Protein AF-0000000074475546 (afdb_homodimer)

Structure (mmCIF, N/CA/C/O backbone):
data_AF-0000000074475546-model_v1
#
loop_
_entity.id
_entity.type
_entity.pdbx_description
1 polymer 'DUF29 domain-containing protein'
#
loop_
_atom_site.group_PDB
_atom_site.id
_atom_site.type_symbol
_atom_site.label_atom_id
_atom_site.label_alt_id
_atom_site.label_comp_id
_atom_site.label_asym_id
_atom_site.label_entity_id
_atom_site.label_seq_id
_atom_site.pdbx_PDB_ins_code
_atom_site.Cartn_x
_atom_site.Cartn_y
_atom_site.Cartn_z
_atom_site.occupancy
_atom_site.B_iso_or_equiv
_atom_site.auth_seq_id
_atom_site.auth_comp_id
_atom_site.auth_asym_id
_atom_site.auth_atom_id
_atom_site.pdbx_PDB_model_num
ATOM 1 N N . MET A 1 1 ? 21.172 35.656 0.615 1 29.55 1 MET A N 1
ATOM 2 C CA . MET A 1 1 ? 20.641 34.5 -0.113 1 29.55 1 MET A CA 1
ATOM 3 C C . MET A 1 1 ? 19.359 34 0.534 1 29.55 1 MET A C 1
ATOM 5 O O . MET A 1 1 ? 19.359 33.656 1.717 1 29.55 1 MET A O 1
ATOM 9 N N . LYS A 1 2 ? 18.266 34.5 0.286 1 38.16 2 LYS A N 1
ATOM 10 C CA . LYS A 1 2 ? 16.984 34.25 0.925 1 38.16 2 LYS A CA 1
ATOM 11 C C . LYS A 1 2 ? 16.656 32.781 0.965 1 38.16 2 LYS A C 1
ATOM 13 O O . LYS A 1 2 ? 16.766 32.062 -0.049 1 38.16 2 LYS A O 1
ATOM 18 N N . GLU A 1 3 ? 16.984 31.953 1.88 1 44.66 3 GLU A N 1
ATOM 19 C CA . GLU A 1 3 ? 16.641 30.547 2.035 1 44.66 3 GLU A CA 1
ATOM 20 C C . GLU A 1 3 ? 15.211 30.266 1.558 1 44.66 3 GLU A C 1
ATOM 22 O O . GLU A 1 3 ? 14.25 30.781 2.133 1 44.66 3 GLU A O 1
ATOM 27 N N . LEU A 1 4 ? 15.008 30.344 0.369 1 49.62 4 LEU A N 1
ATOM 28 C CA . LEU A 1 4 ? 13.703 30.281 -0.274 1 49.62 4 LEU A CA 1
ATOM 29 C C . LEU A 1 4 ? 12.852 29.172 0.344 1 49.62 4 LEU A C 1
ATOM 31 O O . LEU A 1 4 ? 13.203 27.984 0.248 1 49.62 4 LEU A O 1
ATOM 35 N N . LYS A 1 5 ? 12.273 29.531 1.544 1 63.91 5 LYS A N 1
ATOM 36 C CA . LYS A 1 5 ? 11.398 28.656 2.318 1 63.91 5 LYS A CA 1
ATOM 37 C C . LYS A 1 5 ? 10.281 28.078 1.451 1 63.91 5 LYS A C 1
ATOM 39 O O . LYS A 1 5 ? 9.484 28.828 0.886 1 63.91 5 LYS A O 1
ATOM 44 N N . LEU A 1 6 ? 10.461 26.984 0.833 1 82.06 6 LEU A N 1
ATOM 45 C CA . LEU A 1 6 ? 9.438 26.312 0.045 1 82.06 6 LEU A CA 1
ATOM 46 C C . LEU A 1 6 ? 8.094 26.344 0.76 1 82.06 6 LEU A C 1
ATOM 48 O O . LEU A 1 6 ? 8.023 26.125 1.973 1 82.06 6 LEU A O 1
ATOM 52 N N . THR A 1 7 ? 7.137 26.922 -0.019 1 92.69 7 THR A N 1
ATOM 53 C CA . THR A 1 7 ? 5.789 26.828 0.541 1 92.69 7 THR A CA 1
ATOM 54 C C . THR A 1 7 ? 5.402 25.375 0.805 1 92.69 7 THR A C 1
ATOM 56 O O . THR A 1 7 ? 6.027 24.469 0.271 1 92.69 7 THR A O 1
ATOM 59 N N . MET A 1 8 ? 4.57 25.266 1.662 1 94.81 8 MET A N 1
ATOM 60 C CA . MET A 1 8 ? 4.098 23.906 1.952 1 94.81 8 MET A CA 1
ATOM 61 C C . MET A 1 8 ? 3.594 23.234 0.687 1 94.81 8 MET A C 1
ATOM 63 O O . MET A 1 8 ? 3.803 22.031 0.497 1 94.81 8 MET A O 1
ATOM 67 N N . SER A 1 9 ? 2.945 23.891 -0.14 1 94.25 9 SER A N 1
ATOM 68 C CA . SER A 1 9 ? 2.461 23.328 -1.394 1 94.25 9 SER A CA 1
ATOM 69 C C . SER A 1 9 ? 3.619 22.922 -2.299 1 94.25 9 SER A C 1
ATOM 71 O O . SER A 1 9 ? 3.549 21.891 -2.982 1 94.25 9 SER A O 1
ATOM 73 N N . GLU A 1 10 ? 4.574 23.719 -2.346 1 95.44 10 GLU A N 1
ATOM 74 C CA . GLU A 1 10 ? 5.762 23.375 -3.113 1 95.44 10 GLU A CA 1
ATOM 75 C C . GLU A 1 10 ? 6.469 22.156 -2.51 1 95.44 10 GLU A C 1
ATOM 77 O O . GLU A 1 10 ? 6.969 21.297 -3.238 1 95.44 10 GLU A O 1
ATOM 82 N N . LEU A 1 11 ? 6.523 22.188 -1.264 1 96.19 11 LEU A N 1
ATOM 83 C CA . LEU A 1 11 ? 7.145 21.078 -0.562 1 96.19 11 LEU A CA 1
ATOM 84 C C . LEU A 1 11 ? 6.418 19.766 -0.872 1 96.19 11 LEU A C 1
ATOM 86 O O . LEU A 1 11 ? 7.051 18.719 -1.01 1 96.19 11 LEU A O 1
ATOM 90 N N . TYR A 1 12 ? 5.121 19.859 -1 1 97.12 12 TYR A N 1
ATOM 91 C CA . TYR A 1 12 ? 4.293 18.703 -1.344 1 97.12 12 TYR A CA 1
ATOM 92 C C . TYR A 1 12 ? 4.75 18.078 -2.652 1 97.12 12 TYR A C 1
ATOM 94 O O . TYR A 1 12 ? 4.781 16.844 -2.781 1 97.12 12 TYR A O 1
ATOM 102 N N . GLU A 1 13 ? 5.195 18.828 -3.559 1 96 13 GLU A N 1
ATOM 103 C CA . GLU A 1 13 ? 5.555 18.359 -4.895 1 96 13 GLU A CA 1
ATOM 104 C C . GLU A 1 13 ? 7.02 17.938 -4.961 1 96 13 GLU A C 1
ATOM 106 O O . GLU A 1 13 ? 7.398 17.109 -5.789 1 96 13 GLU A O 1
ATOM 111 N N . THR A 1 14 ? 7.793 18.453 -4.121 1 96.81 14 THR A N 1
ATOM 112 C CA . THR A 1 14 ? 9.227 18.312 -4.324 1 96.81 14 THR A CA 1
ATOM 113 C C . THR A 1 14 ? 9.844 17.406 -3.264 1 96.81 14 THR A C 1
ATOM 115 O O . THR A 1 14 ? 10.922 16.844 -3.465 1 96.81 14 THR A O 1
ATOM 118 N N . ASP A 1 15 ? 9.164 17.328 -2.168 1 97.88 15 ASP A N 1
ATOM 119 C CA . ASP A 1 15 ? 9.648 16.5 -1.065 1 97.88 15 ASP A CA 1
ATOM 120 C C . ASP A 1 15 ? 8.484 16.016 -0.198 1 97.88 15 ASP A C 1
ATOM 122 O O . ASP A 1 15 ? 8.227 16.562 0.871 1 97.88 15 ASP A O 1
ATOM 126 N N . PHE A 1 16 ? 7.91 14.992 -0.562 1 97.94 16 PHE A N 1
ATOM 127 C CA . PHE A 1 16 ? 6.66 14.523 0.021 1 97.94 16 PHE A CA 1
ATOM 128 C C . PHE A 1 16 ? 6.863 14.102 1.471 1 97.94 16 PHE A C 1
ATOM 130 O O . PHE A 1 16 ? 6.047 14.422 2.338 1 97.94 16 PHE A O 1
ATOM 137 N N . ALA A 1 17 ? 7.93 13.43 1.75 1 97.25 17 ALA A N 1
ATOM 138 C CA . ALA A 1 17 ? 8.188 12.992 3.119 1 97.25 17 ALA A CA 1
ATOM 139 C C . ALA A 1 17 ? 8.336 14.188 4.059 1 97.25 17 ALA A C 1
ATOM 141 O O . ALA A 1 17 ? 7.785 14.195 5.16 1 97.25 17 ALA A O 1
ATOM 142 N N . LEU A 1 18 ? 9.094 15.109 3.613 1 97 18 LEU A N 1
ATOM 143 C CA . LEU A 1 18 ? 9.273 16.312 4.422 1 97 18 LEU A CA 1
ATOM 144 C C . LEU A 1 18 ? 7.957 17.047 4.594 1 97 18 LEU A C 1
ATOM 146 O O . LEU A 1 18 ? 7.684 17.609 5.66 1 97 18 LEU A O 1
ATOM 150 N N . TRP A 1 19 ? 7.145 17.094 3.496 1 98.06 19 TRP A N 1
ATOM 151 C CA . TRP A 1 19 ? 5.82 17.703 3.57 1 98.06 19 TRP A CA 1
ATOM 152 C C . TRP A 1 19 ? 4.969 17.031 4.641 1 98.06 19 TRP A C 1
ATOM 154 O O . TRP A 1 19 ? 4.328 17.703 5.449 1 98.06 19 TRP A O 1
ATOM 164 N N . LEU A 1 20 ? 5.016 15.734 4.68 1 97.94 20 LEU A N 1
ATOM 165 C CA . LEU A 1 20 ? 4.254 14.984 5.672 1 97.94 20 LEU A CA 1
ATOM 166 C C . LEU A 1 20 ? 4.734 15.305 7.082 1 97.94 20 LEU A C 1
ATOM 168 O O . LEU A 1 20 ? 3.924 15.484 7.996 1 97.94 20 LEU A O 1
ATOM 172 N N . GLU A 1 21 ? 6.008 15.344 7.215 1 96.88 21 GLU A N 1
ATOM 173 C CA . GLU A 1 21 ? 6.586 15.641 8.523 1 96.88 21 GLU A CA 1
ATOM 174 C C . GLU A 1 21 ? 6.18 17.031 9.008 1 96.88 21 GLU A C 1
ATOM 176 O O . GLU A 1 21 ? 5.781 17.203 10.156 1 96.88 21 GLU A O 1
ATOM 181 N N . GLN A 1 22 ? 6.297 17.969 8.086 1 97.56 22 GLN A N 1
ATOM 182 C CA . GLN A 1 22 ? 5.922 19.328 8.438 1 97.56 22 GLN A CA 1
ATOM 183 C C . GLN A 1 22 ? 4.422 19.438 8.695 1 97.56 22 GLN A C 1
ATOM 185 O O . GLN A 1 22 ? 3.996 20.156 9.602 1 97.56 22 GLN A O 1
ATOM 190 N N . THR A 1 23 ? 3.641 18.766 7.895 1 98.19 23 THR A N 1
ATOM 191 C CA . THR A 1 23 ? 2.197 18.75 8.102 1 98.19 23 THR A CA 1
ATOM 192 C C . THR A 1 23 ? 1.851 18.203 9.484 1 98.19 23 THR A C 1
ATOM 194 O O . THR A 1 23 ? 1.041 18.797 10.203 1 98.19 23 THR A O 1
ATOM 197 N N . ALA A 1 24 ? 2.506 17.109 9.891 1 98 24 ALA A N 1
ATOM 198 C CA . ALA A 1 24 ? 2.27 16.531 11.219 1 98 24 ALA A CA 1
ATOM 199 C C . ALA A 1 24 ? 2.635 17.531 12.312 1 98 24 ALA A C 1
ATOM 201 O O . ALA A 1 24 ? 1.904 17.672 13.297 1 98 24 ALA A O 1
ATOM 202 N N . LYS A 1 25 ? 3.742 18.156 12.125 1 97.88 25 LYS A N 1
ATOM 203 C CA . LYS A 1 25 ? 4.195 19.141 13.102 1 97.88 25 LYS A CA 1
ATOM 204 C C . LYS A 1 25 ? 3.188 20.281 13.242 1 97.88 25 LYS A C 1
ATOM 206 O O . LYS A 1 25 ? 2.881 20.703 14.359 1 97.88 25 LYS A O 1
ATOM 211 N N . LEU A 1 26 ? 2.717 20.766 12.086 1 98 26 LEU A N 1
ATOM 212 C CA . LEU A 1 26 ? 1.741 21.844 12.102 1 98 26 LEU A CA 1
ATOM 213 C C . LEU A 1 26 ? 0.447 21.406 12.773 1 98 26 LEU A C 1
ATOM 215 O O . LEU A 1 26 ? -0.16 22.172 13.523 1 98 26 LEU A O 1
ATOM 219 N N . LEU A 1 27 ? 0.048 20.172 12.539 1 98 27 LEU A N 1
ATOM 220 C CA . LEU A 1 27 ? -1.156 19.641 13.164 1 98 27 LEU A CA 1
ATOM 221 C C . LEU A 1 27 ? -0.976 19.531 14.672 1 98 27 LEU A C 1
ATOM 223 O O . LEU A 1 27 ? -1.863 19.922 15.438 1 98 27 LEU A O 1
ATOM 227 N N . LYS A 1 28 ? 0.134 19.062 15.102 1 98 28 LYS A N 1
ATOM 228 C CA . LYS A 1 28 ? 0.422 18.922 16.516 1 98 28 LYS A CA 1
ATOM 229 C C . LYS A 1 28 ? 0.416 20.281 17.219 1 98 28 LYS A C 1
ATOM 231 O O . LYS A 1 28 ? -0.06 20.406 18.359 1 98 28 LYS A O 1
ATOM 236 N N . ALA A 1 29 ? 0.856 21.25 16.547 1 97.75 29 ALA A N 1
ATOM 237 C CA . ALA A 1 29 ? 0.916 22.609 17.078 1 97.75 29 ALA A CA 1
ATOM 238 C C . ALA A 1 29 ? -0.417 23.328 16.906 1 97.75 29 ALA A C 1
ATOM 240 O O . ALA A 1 29 ? -0.581 24.469 17.344 1 97.75 29 ALA A O 1
ATOM 241 N N . GLN A 1 30 ? -1.326 22.656 16.234 1 96.94 30 GLN A N 1
ATOM 242 C CA . GLN A 1 30 ? -2.625 23.219 15.883 1 96.94 30 GLN A CA 1
ATOM 243 C C . GLN A 1 30 ? -2.469 24.547 15.148 1 96.94 30 GLN A C 1
ATOM 245 O O . GLN A 1 30 ? -3.225 25.5 15.391 1 96.94 30 GLN A O 1
ATOM 250 N N . ASP A 1 31 ? -1.362 24.641 14.406 1 96.25 31 ASP A N 1
ATOM 251 C CA . ASP A 1 31 ? -1.136 25.797 13.531 1 96.25 31 ASP A CA 1
ATOM 252 C C . ASP A 1 31 ? -1.845 25.609 12.188 1 96.25 31 ASP A C 1
ATOM 254 O O . ASP A 1 31 ? -1.19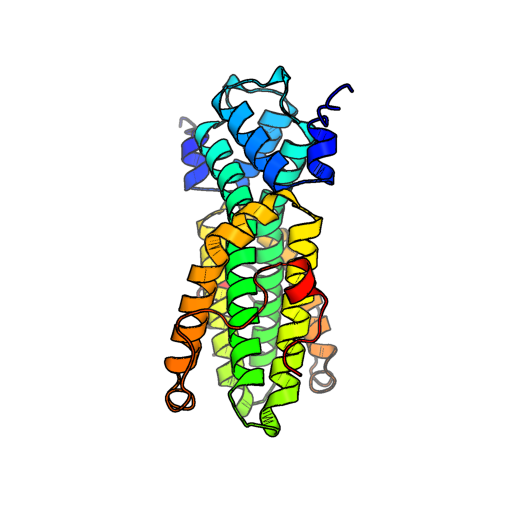9 25.359 11.172 1 96.25 31 ASP A O 1
ATOM 258 N N . PHE A 1 32 ? -3.104 25.859 12.203 1 95.12 32 PHE A N 1
ATOM 259 C CA . PHE A 1 32 ? -3.957 25.578 11.055 1 95.12 32 PHE A CA 1
ATOM 260 C C . PHE A 1 32 ? -3.781 26.641 9.977 1 95.12 32 PHE A C 1
ATOM 262 O O . PHE A 1 32 ? -4.082 26.391 8.805 1 95.12 32 PHE A O 1
ATOM 269 N N . GLN A 1 33 ? -3.2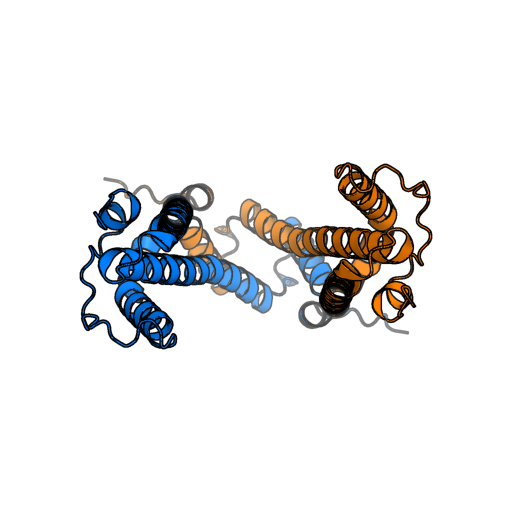87 27.734 10.375 1 94.19 33 GLN A N 1
ATOM 270 C CA . GLN A 1 33 ? -3.104 28.828 9.43 1 94.19 33 GLN A CA 1
ATOM 271 C C . GLN A 1 33 ? -2.047 28.484 8.383 1 94.19 33 GLN A C 1
ATOM 273 O O . GLN A 1 33 ? -2.152 28.891 7.23 1 94.19 33 GLN A O 1
ATOM 278 N N . HIS A 1 34 ? -1.062 27.734 8.727 1 95.44 34 HIS A N 1
ATOM 279 C CA . HIS A 1 34 ? 0.039 27.422 7.82 1 95.44 34 HIS A CA 1
ATOM 280 C C . HIS A 1 34 ? -0.1 26.031 7.23 1 95.44 34 HIS A C 1
ATOM 282 O O . HIS A 1 34 ? 0.768 25.578 6.48 1 95.44 34 HIS A O 1
ATOM 288 N N . LEU A 1 35 ? -1.169 25.406 7.551 1 96.25 35 LEU A N 1
ATOM 289 C CA . LEU A 1 35 ? -1.43 24.062 7.051 1 96.25 35 LEU A CA 1
ATOM 290 C C . LEU A 1 35 ? -1.746 24.078 5.559 1 96.25 35 LEU A C 1
ATOM 292 O O . LEU A 1 35 ? -2.498 24.938 5.094 1 96.25 35 LEU A O 1
ATOM 296 N N . ASP A 1 36 ? -1.076 23.25 4.816 1 97.44 36 ASP A N 1
ATOM 297 C CA . ASP A 1 36 ? -1.446 23.031 3.422 1 97.44 36 ASP A CA 1
ATOM 298 C C . ASP A 1 36 ? -2.723 22.203 3.32 1 97.44 36 ASP A C 1
ATOM 300 O O . ASP A 1 36 ? -2.67 21 3.002 1 97.44 36 ASP A O 1
ATOM 304 N N . LEU A 1 37 ? -3.791 22.875 3.557 1 97.31 37 LEU A N 1
ATOM 305 C CA . LEU A 1 37 ? -5.078 22.203 3.727 1 97.31 37 LEU A CA 1
ATOM 306 C C . LEU A 1 37 ? -5.48 21.469 2.455 1 97.31 37 LEU A C 1
ATOM 308 O O . LEU A 1 37 ? -5.961 20.328 2.518 1 97.31 37 LEU A O 1
ATOM 312 N N . ALA A 1 38 ? -5.266 22.125 1.355 1 97.69 38 ALA A N 1
ATOM 313 C CA . ALA A 1 38 ? -5.676 21.531 0.085 1 97.69 38 ALA A CA 1
ATOM 314 C C . ALA A 1 38 ? -5.008 20.172 -0.129 1 97.69 38 ALA A C 1
ATOM 316 O O . ALA A 1 38 ? -5.684 19.188 -0.419 1 97.69 38 ALA A O 1
ATOM 317 N N . ASN A 1 39 ? -3.715 20.094 0.06 1 98 39 ASN A N 1
ATOM 318 C CA . ASN A 1 39 ? -3 18.844 -0.174 1 98 39 ASN A CA 1
ATOM 319 C C . ASN A 1 39 ? -3.248 17.828 0.947 1 98 39 ASN A C 1
ATOM 321 O O . ASN A 1 39 ? -3.258 16.625 0.711 1 98 39 ASN A O 1
ATOM 325 N N . LEU A 1 40 ? -3.49 18.359 2.131 1 98.31 40 LEU A N 1
ATOM 326 C CA . LEU A 1 40 ? -3.855 17.453 3.211 1 98.31 40 LEU A CA 1
ATOM 327 C C . LEU A 1 40 ? -5.176 16.75 2.91 1 98.31 40 LEU A C 1
ATOM 329 O O . LEU A 1 40 ? -5.301 15.539 3.102 1 98.31 40 LEU A O 1
ATOM 333 N N . ILE A 1 41 ? -6.141 17.516 2.436 1 98.38 41 ILE A N 1
ATOM 334 C CA . ILE A 1 41 ? -7.438 16.953 2.066 1 98.38 41 ILE A CA 1
ATOM 335 C C . ILE A 1 41 ? -7.254 15.914 0.963 1 98.38 41 ILE A C 1
ATOM 337 O O . ILE A 1 41 ? -7.859 14.836 1.008 1 98.38 41 ILE A O 1
ATOM 341 N N . GLU A 1 42 ? -6.43 16.25 0.021 1 98 42 GLU A N 1
ATOM 342 C CA . GLU A 1 42 ? -6.137 15.305 -1.056 1 98 42 GLU A CA 1
ATOM 343 C C . GLU A 1 42 ? -5.602 13.984 -0.504 1 98 42 GLU A C 1
ATOM 345 O O . GLU A 1 42 ? -6.035 12.906 -0.924 1 98 42 GLU A O 1
ATOM 350 N N . GLU A 1 43 ? -4.668 14.055 0.448 1 98.06 43 GLU A N 1
ATOM 351 C CA . GLU A 1 43 ? -4.082 12.852 1.036 1 98.06 43 GLU A CA 1
ATOM 352 C C . GLU A 1 43 ? -5.125 12.062 1.822 1 98.06 43 GLU A C 1
ATOM 354 O O . GLU A 1 43 ? -5.168 10.836 1.74 1 98.06 43 GLU A O 1
ATOM 359 N N . VAL A 1 44 ? -5.961 12.711 2.572 1 97.88 44 VAL A N 1
ATOM 360 C CA . VAL A 1 44 ? -7.008 12.047 3.348 1 97.88 44 VAL A CA 1
ATOM 361 C C . VAL A 1 44 ? -7.988 11.359 2.404 1 97.88 44 VAL A C 1
ATOM 363 O O . VAL A 1 44 ? -8.352 10.195 2.613 1 97.88 44 VAL A O 1
ATOM 366 N N . GLU A 1 45 ? -8.383 12.086 1.381 1 97.06 45 GLU A N 1
ATOM 367 C CA . GLU A 1 45 ? -9.281 11.5 0.389 1 97.06 45 GLU A CA 1
ATOM 368 C C . GLU A 1 45 ? -8.602 10.344 -0.342 1 97.06 45 GLU A C 1
ATOM 370 O O . GLU A 1 45 ? -9.258 9.359 -0.706 1 97.06 45 GLU A O 1
ATOM 375 N N . GLY A 1 46 ? -7.363 10.523 -0.575 1 96.81 46 GLY A N 1
ATOM 376 C CA . GLY A 1 46 ? -6.598 9.422 -1.146 1 96.81 46 GLY A CA 1
ATOM 377 C C . GLY A 1 46 ? -6.637 8.164 -0.303 1 96.81 46 GLY A C 1
ATOM 378 O O . GLY A 1 46 ? -6.812 7.062 -0.831 1 96.81 46 GLY A O 1
ATOM 379 N N . LEU A 1 47 ? -6.469 8.328 1.011 1 95.94 47 LEU A N 1
ATOM 380 C CA . LEU A 1 47 ? -6.555 7.199 1.936 1 95.94 47 LEU A CA 1
ATOM 381 C C . LEU A 1 47 ? -7.938 6.559 1.884 1 95.94 47 LEU A C 1
ATOM 383 O O . LEU A 1 47 ? -8.055 5.332 1.901 1 95.94 47 LEU A O 1
ATOM 387 N N . ALA A 1 48 ? -8.906 7.414 1.759 1 93.19 48 ALA A N 1
ATOM 388 C CA . ALA A 1 48 ? -10.273 6.918 1.69 1 93.19 48 ALA A CA 1
ATOM 389 C C . ALA A 1 48 ? -10.5 6.102 0.423 1 93.19 48 ALA A C 1
ATOM 391 O O . ALA A 1 48 ? -11.305 5.16 0.417 1 93.19 48 ALA A O 1
ATOM 392 N N . GLY A 1 49 ? -9.828 6.469 -0.592 1 95.06 49 GLY A N 1
ATOM 393 C CA . GLY A 1 49 ? -9.961 5.777 -1.863 1 95.06 49 GLY A CA 1
ATOM 394 C C . GLY A 1 49 ? -9.188 4.469 -1.914 1 95.06 49 GLY A C 1
ATOM 395 O O . GLY A 1 49 ? -9.523 3.576 -2.695 1 95.06 49 GLY A O 1
ATOM 396 N N . ARG A 1 50 ? -8.305 4.383 -1.088 1 94.25 50 ARG A N 1
ATOM 397 C CA . ARG A 1 50 ? -7.43 3.217 -1.105 1 94.25 50 ARG A CA 1
ATOM 398 C C . ARG A 1 50 ? -8.211 1.942 -0.798 1 94.25 50 ARG A C 1
ATOM 400 O O . ARG A 1 50 ? -8.133 0.966 -1.546 1 94.25 50 ARG A O 1
ATOM 407 N N . ASP A 1 51 ? -8.93 1.923 0.299 1 93.44 51 ASP A N 1
ATOM 408 C CA . ASP A 1 51 ? -9.68 0.733 0.69 1 93.44 51 ASP A CA 1
ATOM 409 C C . ASP A 1 51 ? -10.75 0.392 -0.346 1 93.44 51 ASP A C 1
ATOM 411 O O . ASP A 1 51 ? -11.031 -0.783 -0.593 1 93.44 51 ASP A O 1
ATOM 415 N N . ARG A 1 52 ? -11.258 1.395 -0.932 1 9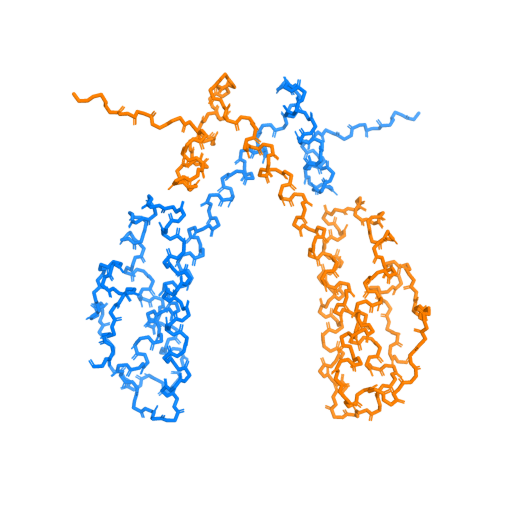6 52 ARG A N 1
ATOM 416 C CA . ARG A 1 52 ? -12.234 1.166 -1.992 1 96 52 ARG A CA 1
ATOM 417 C C . ARG A 1 52 ? -11.594 0.483 -3.193 1 96 52 ARG A C 1
ATOM 419 O O . ARG A 1 52 ? -12.148 -0.465 -3.75 1 96 52 ARG A O 1
ATOM 426 N N . ARG A 1 53 ? -10.484 0.968 -3.531 1 97.06 53 ARG A N 1
ATOM 427 C CA . ARG A 1 53 ? -9.75 0.368 -4.641 1 97.06 53 ARG A CA 1
ATOM 428 C C . ARG A 1 53 ? -9.344 -1.064 -4.316 1 97.06 53 ARG A C 1
ATOM 430 O O . ARG A 1 53 ? -9.438 -1.951 -5.168 1 97.06 53 ARG A O 1
ATOM 437 N N . GLU A 1 54 ? -8.938 -1.17 -3.088 1 97.5 54 GLU A N 1
ATOM 438 C CA . GLU A 1 54 ? -8.547 -2.508 -2.65 1 97.5 54 GLU A CA 1
ATOM 439 C C . GLU A 1 54 ? -9.742 -3.463 -2.68 1 97.5 54 GLU A C 1
ATOM 441 O O . GLU A 1 54 ? -9.625 -4.594 -3.156 1 97.5 54 GLU A O 1
ATOM 446 N N . LEU A 1 55 ? -10.773 -3.012 -2.141 1 98.31 55 LEU A N 1
ATOM 447 C CA . LEU A 1 55 ? -11.992 -3.816 -2.152 1 98.31 55 LEU A CA 1
ATOM 448 C C . LEU A 1 55 ? -12.359 -4.23 -3.574 1 98.31 55 LEU A C 1
ATOM 450 O O . LEU A 1 55 ? -12.602 -5.41 -3.838 1 98.31 55 LEU A O 1
ATOM 454 N N . LYS A 1 56 ? -12.336 -3.299 -4.5 1 98.38 56 LYS A N 1
ATOM 455 C CA . LYS A 1 56 ? -12.672 -3.582 -5.895 1 98.38 56 LYS A CA 1
ATOM 456 C C . LYS A 1 56 ? -11.719 -4.621 -6.484 1 98.38 56 LYS A C 1
ATOM 458 O O . LYS A 1 56 ? -12.156 -5.559 -7.156 1 98.38 56 LYS A O 1
ATOM 463 N N . SER A 1 57 ? -10.516 -4.449 -6.219 1 98.19 57 SER A N 1
ATOM 464 C CA . SER A 1 57 ? -9.5 -5.348 -6.762 1 98.19 57 SER A CA 1
ATOM 465 C C . SER A 1 57 ? -9.664 -6.762 -6.219 1 98.19 57 SER A C 1
ATOM 467 O O . SER A 1 57 ? -9.664 -7.73 -6.98 1 98.19 57 SER A O 1
ATOM 469 N N . ARG A 1 58 ? -9.789 -6.832 -4.941 1 98.5 58 ARG A N 1
ATOM 470 C CA . ARG A 1 58 ? -9.898 -8.141 -4.297 1 98.5 58 ARG A CA 1
ATOM 471 C C . ARG A 1 58 ? -11.203 -8.828 -4.68 1 98.5 58 ARG A C 1
ATOM 473 O O . ARG A 1 58 ? -11.227 -10.047 -4.883 1 98.5 58 ARG A O 1
ATOM 480 N N . LEU A 1 59 ? -12.281 -8.055 -4.734 1 98.5 59 LEU A N 1
ATOM 481 C CA . LEU A 1 59 ? -13.562 -8.609 -5.152 1 98.5 59 LEU A CA 1
ATOM 482 C C . LEU A 1 59 ? -13.484 -9.148 -6.574 1 98.5 59 LEU A C 1
ATOM 484 O O . LEU A 1 59 ? -13.977 -10.242 -6.855 1 98.5 59 LEU A O 1
ATOM 488 N N . THR A 1 60 ? -12.875 -8.414 -7.469 1 98.5 60 THR A N 1
ATOM 489 C CA . THR A 1 60 ? -12.703 -8.852 -8.852 1 98.5 60 THR A CA 1
ATOM 490 C C . THR A 1 60 ? -11.914 -10.156 -8.914 1 98.5 60 THR A C 1
ATOM 492 O O . THR A 1 60 ? -12.312 -11.102 -9.602 1 98.5 60 THR A O 1
ATOM 495 N N . THR A 1 61 ? -10.867 -10.211 -8.148 1 98.25 61 THR A N 1
ATOM 496 C CA . THR A 1 61 ? -10.047 -11.414 -8.109 1 98.25 61 THR A CA 1
ATOM 497 C C . THR A 1 61 ? -10.836 -12.586 -7.535 1 98.25 61 THR A C 1
ATOM 499 O O . THR A 1 61 ? -10.758 -13.703 -8.047 1 98.25 61 THR A O 1
ATOM 502 N N . LEU A 1 62 ? -11.555 -12.328 -6.5 1 97.62 62 LEU A N 1
ATOM 503 C CA . LEU A 1 62 ? -12.406 -13.359 -5.91 1 97.62 62 LEU A CA 1
ATOM 504 C C . LEU A 1 62 ? -13.375 -13.922 -6.949 1 97.62 62 LEU A C 1
ATOM 506 O O . LEU A 1 62 ? -13.43 -15.133 -7.152 1 97.62 62 LEU A O 1
ATOM 510 N N . LEU A 1 63 ? -14.047 -13.039 -7.625 1 96.81 63 LEU A N 1
ATOM 511 C CA . LEU A 1 63 ? -15.055 -13.445 -8.602 1 96.81 63 LEU A CA 1
ATOM 512 C C . LEU A 1 63 ? -14.414 -14.195 -9.766 1 96.81 63 LEU A C 1
ATOM 514 O O . LEU A 1 63 ? -14.969 -15.18 -10.258 1 96.81 63 LEU A O 1
ATOM 518 N N . GLU A 1 64 ? -13.273 -13.711 -10.211 1 96.5 64 GLU A N 1
ATOM 519 C CA . GLU A 1 64 ? -12.555 -14.383 -11.289 1 96.5 64 GLU A CA 1
ATOM 520 C C . GLU A 1 64 ? -12.25 -15.836 -10.922 1 96.5 64 GLU A C 1
ATOM 522 O O . GLU A 1 64 ? -12.492 -16.75 -11.711 1 96.5 64 GLU A O 1
ATOM 527 N N . HIS A 1 65 ? -11.781 -16.031 -9.688 1 96.56 65 HIS A N 1
ATOM 528 C CA . HIS A 1 65 ? -11.352 -17.375 -9.281 1 96.56 65 HIS A CA 1
ATOM 529 C C . HIS A 1 65 ? -12.547 -18.25 -8.945 1 96.56 65 HIS A C 1
ATOM 531 O O . HIS A 1 65 ? -12.5 -19.469 -9.133 1 96.56 65 HIS A O 1
ATOM 537 N N . VAL A 1 66 ? -13.625 -17.641 -8.469 1 94.94 66 VAL A N 1
ATOM 538 C CA . VAL A 1 66 ? -14.852 -18.406 -8.266 1 94.94 66 VAL A CA 1
ATOM 539 C C . VAL A 1 66 ? -15.398 -18.875 -9.609 1 94.94 66 VAL A C 1
ATOM 541 O O . VAL A 1 66 ? -15.852 -20.016 -9.734 1 94.94 66 VAL A O 1
ATOM 544 N N . LEU A 1 67 ? -15.359 -18.047 -10.625 1 93.75 67 LEU A N 1
ATOM 545 C CA . LEU A 1 67 ? -15.781 -18.406 -11.969 1 93.75 67 LEU A CA 1
ATOM 546 C C . LEU A 1 67 ? -14.938 -19.562 -12.516 1 93.75 67 LEU A C 1
ATOM 548 O O . LEU A 1 67 ? -15.469 -20.516 -13.094 1 93.75 67 LEU A O 1
ATOM 552 N N . LYS A 1 68 ? -13.641 -19.422 -12.328 1 93.75 68 LYS A N 1
ATOM 553 C CA . LYS A 1 68 ? -12.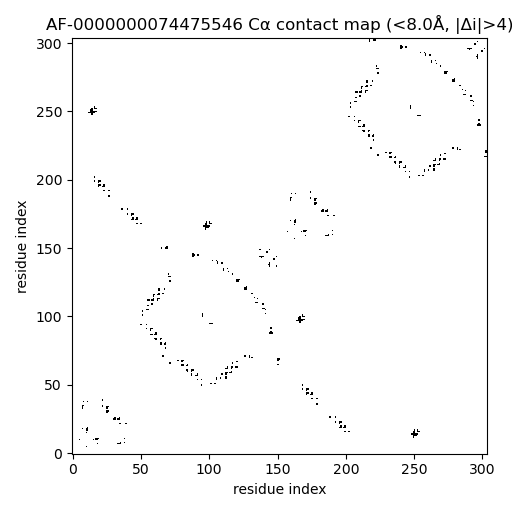758 -20.5 -12.766 1 93.75 68 LYS A CA 1
ATOM 554 C C . LYS A 1 68 ? -13.148 -21.828 -12.125 1 93.75 68 LYS A C 1
ATOM 556 O O . LYS A 1 68 ? -13.273 -22.844 -12.812 1 93.75 68 LYS A O 1
ATOM 561 N N . ARG A 1 69 ? -13.289 -21.734 -10.836 1 93.12 69 ARG A N 1
ATOM 562 C CA . ARG A 1 69 ? -13.602 -22.953 -10.102 1 93.12 69 ARG A CA 1
ATOM 563 C C . ARG A 1 69 ? -14.938 -23.531 -10.547 1 93.12 69 ARG A C 1
ATOM 565 O O . ARG A 1 69 ? -15.109 -24.75 -10.586 1 93.12 69 ARG A O 1
ATOM 572 N N . LYS A 1 70 ? -15.891 -22.734 -10.898 1 89.94 70 LYS A N 1
ATOM 573 C CA . LYS A 1 70 ? -17.25 -23.156 -11.25 1 89.94 70 LYS A CA 1
ATOM 574 C C . LYS A 1 70 ? -17.297 -23.688 -12.68 1 89.94 70 LYS A C 1
ATOM 576 O O . LYS A 1 70 ? -17.984 -24.672 -12.961 1 89.94 70 LYS A O 1
ATOM 581 N N . TYR A 1 71 ? -16.516 -23.109 -13.578 1 89.06 71 TYR A N 1
ATOM 582 C CA . TYR A 1 71 ? -16.812 -23.375 -14.984 1 89.06 71 TYR A CA 1
ATOM 583 C C . TYR A 1 71 ? -15.648 -24.094 -15.648 1 89.06 71 TYR A C 1
ATOM 585 O O . TYR A 1 71 ? -15.828 -24.812 -16.641 1 89.06 71 TYR A O 1
ATOM 593 N N . VAL A 1 72 ? -14.5 -23.875 -15.086 1 88 72 VAL A N 1
ATOM 594 C CA . VAL A 1 72 ? -13.344 -24.484 -15.727 1 88 72 VAL A CA 1
ATOM 595 C C . VAL A 1 72 ? -13.094 -25.875 -15.125 1 88 72 VAL A C 1
ATOM 597 O O . VAL A 1 72 ? -12.891 -26 -13.914 1 88 72 VAL A O 1
ATOM 600 N N . ASN A 1 73 ? -13.148 -26.875 -15.961 1 86.81 73 ASN A N 1
ATOM 601 C CA . ASN A 1 73 ? -12.883 -28.234 -15.508 1 86.81 73 ASN A CA 1
ATOM 602 C C . ASN A 1 73 ? -11.383 -28.547 -15.523 1 86.81 73 ASN A C 1
ATOM 604 O O . ASN A 1 73 ? -10.867 -29.078 -16.5 1 86.81 73 ASN A O 1
ATOM 608 N N . SER A 1 74 ? -10.805 -28.156 -14.492 1 87.19 74 SER A N 1
ATOM 609 C CA . SER A 1 74 ? -9.375 -28.391 -14.336 1 87.19 74 SER A CA 1
ATOM 610 C C . SER A 1 74 ? -9.039 -28.828 -12.914 1 87.19 74 SER A C 1
ATOM 612 O O . SER A 1 74 ? -8.742 -28 -12.055 1 87.19 74 SER A O 1
ATOM 614 N N . SER A 1 75 ? -9.008 -30.109 -12.711 1 87.69 75 SER A N 1
ATOM 615 C CA . SER A 1 75 ? -8.727 -30.641 -11.375 1 87.69 75 SER A CA 1
ATOM 616 C C . SER A 1 75 ? -7.316 -30.266 -10.922 1 87.69 75 SER A C 1
ATOM 618 O O . SER A 1 75 ? -7.07 -30.109 -9.727 1 87.69 75 SER A O 1
ATOM 620 N N . TYR A 1 76 ? -6.484 -30.016 -11.906 1 90.5 76 TYR A N 1
ATOM 621 C CA . TYR A 1 76 ? -5.09 -29.703 -11.625 1 90.5 76 TYR A CA 1
ATOM 622 C C . TYR A 1 76 ? -4.965 -28.328 -10.984 1 90.5 76 TYR A C 1
ATOM 624 O O . TYR A 1 76 ? -4.105 -28.109 -10.125 1 90.5 76 TYR A O 1
ATOM 632 N N . ASN A 1 77 ? -5.918 -27.5 -11.297 1 90.75 77 ASN A N 1
ATOM 633 C CA . ASN A 1 77 ? -5.793 -26.109 -10.883 1 90.75 77 ASN A CA 1
ATOM 634 C C . ASN A 1 77 ? -6.73 -25.781 -9.734 1 90.75 77 ASN A C 1
ATOM 636 O O . ASN A 1 77 ? -6.652 -24.688 -9.156 1 90.75 77 ASN A O 1
ATOM 640 N N . TYR A 1 78 ? -7.449 -26.703 -9.273 1 92 78 TYR A N 1
ATOM 641 C CA . TYR A 1 78 ? -8.516 -26.422 -8.32 1 92 78 TYR A CA 1
ATOM 642 C C . TYR A 1 78 ? -7.945 -25.953 -6.988 1 92 78 TYR A C 1
ATOM 644 O O . TYR A 1 78 ? -8.438 -24.984 -6.406 1 92 78 TYR A O 1
ATOM 652 N N . ARG A 1 79 ? -6.973 -26.609 -6.582 1 93.19 79 ARG A N 1
ATOM 653 C CA . ARG A 1 79 ? -6.395 -26.266 -5.285 1 93.19 79 ARG A CA 1
ATOM 654 C C . ARG A 1 79 ? -5.891 -24.828 -5.273 1 93.19 79 ARG A C 1
ATOM 656 O O . ARG A 1 79 ? -6.168 -24.078 -4.336 1 93.19 79 ARG A O 1
ATOM 663 N N . GLY A 1 80 ? -5.207 -24.422 -6.324 1 95.38 80 GLY A N 1
ATOM 664 C CA . GLY A 1 80 ? -4.699 -23.062 -6.434 1 95.38 80 GLY A CA 1
ATOM 665 C C . GLY A 1 80 ? -5.797 -22.016 -6.461 1 95.38 80 GLY A C 1
ATOM 666 O O . GLY A 1 80 ? -5.691 -20.984 -5.801 1 95.38 80 GLY A O 1
ATOM 667 N N . TRP A 1 81 ? -6.836 -22.328 -7.164 1 95.19 81 TRP A N 1
ATOM 668 C CA . TRP A 1 81 ? -7.957 -21.391 -7.262 1 95.19 81 TRP A CA 1
ATOM 669 C C . TRP A 1 81 ? -8.664 -21.25 -5.918 1 95.19 81 TRP A C 1
ATOM 671 O O . TRP A 1 81 ? -8.977 -20.141 -5.492 1 95.19 81 TRP A O 1
ATOM 681 N N . GLU A 1 82 ? -8.836 -22.328 -5.238 1 95.19 82 GLU A N 1
ATOM 682 C CA . GLU A 1 82 ? -9.516 -22.312 -3.943 1 95.19 82 GLU A CA 1
ATOM 683 C C . GLU A 1 82 ? -8.695 -21.562 -2.898 1 95.19 82 GLU A C 1
ATOM 685 O O . GLU A 1 82 ? -9.25 -20.828 -2.074 1 95.19 82 GLU A O 1
ATOM 690 N N . GLU A 1 83 ? -7.422 -21.781 -2.949 1 96.25 83 GLU A N 1
ATOM 691 C CA . GLU A 1 83 ? -6.551 -21.016 -2.053 1 96.25 83 GLU A CA 1
ATOM 692 C C . GLU A 1 83 ? -6.691 -19.516 -2.283 1 96.25 83 GLU A C 1
ATOM 694 O O . GLU A 1 83 ? -6.758 -18.75 -1.326 1 96.25 83 GLU A O 1
ATOM 699 N N . THR A 1 84 ? -6.695 -19.109 -3.531 1 97.12 84 THR A N 1
ATOM 700 C CA . THR A 1 84 ? -6.875 -17.703 -3.865 1 97.12 84 THR A CA 1
ATOM 701 C C . THR A 1 84 ? -8.234 -17.203 -3.377 1 97.12 84 THR A C 1
ATOM 703 O O . THR A 1 84 ? -8.32 -16.125 -2.771 1 97.12 84 THR A O 1
ATOM 706 N N . ILE A 1 85 ? -9.219 -17.953 -3.564 1 96.81 85 ILE A N 1
ATOM 707 C CA . ILE A 1 85 ? -10.57 -17.578 -3.137 1 96.81 85 ILE A CA 1
ATOM 708 C C . ILE A 1 85 ? -10.586 -17.359 -1.626 1 96.81 85 ILE A C 1
ATOM 710 O O . ILE A 1 85 ? -11.062 -16.312 -1.152 1 96.81 85 ILE A O 1
ATOM 714 N N . LEU A 1 86 ? -10.023 -18.266 -0.935 1 96.88 86 LEU A N 1
ATOM 715 C CA . LEU A 1 86 ? -10.008 -18.172 0.521 1 96.88 86 LEU A CA 1
ATOM 716 C C . LEU A 1 86 ? -9.227 -16.953 0.979 1 96.88 86 LEU A C 1
ATOM 718 O O . LEU A 1 86 ? -9.648 -16.25 1.901 1 96.88 86 LEU A O 1
ATOM 722 N N . ARG A 1 87 ? -8.211 -16.703 0.332 1 97.62 87 ARG A N 1
ATOM 723 C CA . ARG A 1 87 ? -7.402 -15.539 0.658 1 97.62 87 ARG A CA 1
ATOM 724 C C . ARG A 1 87 ? -8.18 -14.25 0.429 1 97.62 87 ARG A C 1
ATOM 726 O O . ARG A 1 87 ? -8.195 -13.367 1.289 1 97.62 87 ARG A O 1
ATOM 733 N N . GLU A 1 88 ? -8.758 -14.141 -0.754 1 98 88 GLU A N 1
ATOM 734 C CA . GLU A 1 88 ? -9.523 -12.938 -1.067 1 98 88 GLU A CA 1
ATOM 735 C C . GLU A 1 88 ? -10.719 -12.789 -0.134 1 98 88 GLU A C 1
ATOM 737 O O . GLU A 1 88 ? -11.07 -11.672 0.261 1 98 88 GLU A O 1
ATOM 742 N N . GLN A 1 89 ? -11.289 -13.891 0.27 1 97.44 89 GLN A N 1
ATOM 743 C CA . GLN A 1 89 ? -12.383 -13.852 1.238 1 97.44 89 GLN A CA 1
ATOM 744 C C . GLN A 1 89 ? -11.914 -13.289 2.576 1 97.44 89 GLN A C 1
ATOM 746 O O . GLN A 1 89 ? -12.555 -12.406 3.146 1 97.44 89 GLN A O 1
ATOM 751 N N . ASP A 1 90 ? -10.812 -13.789 2.992 1 97.56 90 ASP A N 1
ATOM 752 C CA . ASP A 1 90 ? -10.266 -13.336 4.27 1 97.56 90 ASP A CA 1
ATOM 753 C C . ASP A 1 90 ? -9.945 -11.844 4.23 1 97.56 90 ASP A C 1
ATOM 755 O O . ASP A 1 90 ? -10.297 -11.109 5.152 1 97.56 90 ASP A O 1
ATOM 759 N N . GLU A 1 91 ? -9.328 -11.43 3.15 1 98 91 GLU A N 1
ATOM 760 C CA . GLU A 1 91 ? -8.922 -10.031 3.031 1 98 91 GLU A CA 1
ATOM 761 C C . GLU A 1 91 ? -10.133 -9.109 2.916 1 98 91 GLU A C 1
ATOM 763 O O . GLU A 1 91 ? -10.148 -8.023 3.498 1 98 91 GLU A O 1
ATOM 768 N N . LEU A 1 92 ? -11.062 -9.539 2.201 1 98.25 92 LEU A N 1
ATOM 769 C CA . LEU A 1 92 ? -12.273 -8.742 2.043 1 98.25 92 LEU A CA 1
ATOM 770 C C . LEU A 1 92 ? -13.031 -8.648 3.361 1 98.25 92 LEU A C 1
ATOM 772 O O . LEU A 1 92 ? -13.594 -7.598 3.682 1 98.25 92 LEU A O 1
ATOM 776 N N . LYS A 1 93 ? -13.055 -9.719 4.141 1 97.69 93 LYS A N 1
ATOM 777 C CA . LYS A 1 93 ? -13.656 -9.68 5.469 1 97.69 93 LYS A CA 1
ATOM 778 C C . LYS A 1 93 ? -12.969 -8.641 6.352 1 97.69 93 LYS A C 1
ATOM 780 O O . LYS A 1 93 ? -13.641 -7.879 7.051 1 97.69 93 LYS A O 1
ATOM 785 N N . ASN A 1 94 ? -11.719 -8.664 6.273 1 97.69 94 ASN A N 1
ATOM 786 C CA . ASN A 1 94 ? -10.953 -7.699 7.062 1 97.69 94 ASN A CA 1
ATOM 787 C C . ASN A 1 94 ? -11.281 -6.262 6.668 1 97.69 94 ASN A C 1
ATOM 789 O O . ASN A 1 94 ? -11.477 -5.406 7.531 1 97.69 94 ASN A O 1
ATOM 793 N N . ILE A 1 95 ? -11.352 -5.961 5.379 1 97.88 95 ILE A N 1
ATOM 794 C CA . ILE A 1 95 ? -11.641 -4.625 4.875 1 97.88 95 ILE A CA 1
ATOM 795 C C . ILE A 1 95 ? -13.023 -4.18 5.363 1 97.88 95 ILE A C 1
ATOM 797 O O . ILE A 1 95 ? -13.18 -3.07 5.875 1 97.88 95 ILE A O 1
ATOM 801 N N . LEU A 1 96 ? -13.969 -5.086 5.23 1 97.75 96 LEU A N 1
ATOM 802 C CA . LEU A 1 96 ? -15.344 -4.73 5.578 1 97.75 96 LEU A CA 1
ATOM 803 C C . LEU A 1 96 ? -15.508 -4.641 7.094 1 97.75 96 LEU A C 1
ATOM 805 O O . LEU A 1 96 ? -16.328 -3.865 7.582 1 97.75 96 LEU A O 1
ATOM 809 N N . ALA A 1 97 ? -14.742 -5.395 7.848 1 97.31 97 ALA A N 1
ATOM 810 C CA . ALA A 1 97 ? -14.766 -5.293 9.305 1 97.31 97 ALA A CA 1
ATOM 811 C C . ALA A 1 97 ? -14.227 -3.943 9.773 1 97.31 97 ALA A C 1
ATOM 813 O O . ALA A 1 97 ? -14.789 -3.326 10.68 1 97.31 97 ALA A O 1
ATOM 814 N N . ASP A 1 98 ? -13.219 -3.459 9.156 1 96.75 98 ASP A N 1
ATOM 815 C CA . ASP A 1 98 ? -12.602 -2.182 9.5 1 96.75 98 ASP A CA 1
ATOM 816 C C . ASP A 1 98 ? -13.477 -1.013 9.062 1 96.75 98 ASP A C 1
ATOM 818 O O . ASP A 1 98 ? -13.477 0.047 9.688 1 96.75 98 ASP A O 1
ATOM 822 N N . SER A 1 99 ? -14.188 -1.238 7.973 1 97.81 99 SER A N 1
ATOM 823 C CA . SER A 1 99 ? -15.031 -0.201 7.383 1 97.81 99 SER A CA 1
ATOM 824 C C . SER A 1 99 ? -16.375 -0.766 6.93 1 97.81 99 SER A C 1
ATOM 826 O O . SER A 1 99 ? -16.609 -0.912 5.73 1 97.81 99 SER A O 1
ATOM 828 N N . PRO A 1 100 ? -17.25 -0.921 7.875 1 97.62 100 PRO A N 1
ATOM 829 C CA . PRO A 1 100 ? -18.547 -1.499 7.543 1 97.62 100 PRO A CA 1
ATOM 830 C C . PRO A 1 100 ? -19.328 -0.651 6.539 1 97.62 100 PRO A C 1
ATOM 832 O O . PRO A 1 100 ? -20.141 -1.183 5.773 1 97.62 100 PRO A O 1
ATOM 835 N N . SER A 1 101 ? -19.031 0.568 6.492 1 96.38 101 SER A N 1
ATOM 836 C CA . SER A 1 101 ? -19.75 1.451 5.582 1 96.38 101 SER A CA 1
ATOM 837 C C . SER A 1 101 ? -19.422 1.129 4.125 1 96.38 101 SER A C 1
ATOM 839 O O . SER A 1 101 ? -20.125 1.558 3.215 1 96.38 101 SER A O 1
ATOM 841 N N . LEU A 1 102 ? -18.422 0.376 3.893 1 97.5 102 LEU A N 1
ATOM 842 C CA . LEU A 1 102 ? -18.016 0.017 2.537 1 97.5 102 LEU A CA 1
ATOM 843 C C . LEU A 1 102 ? -18.922 -1.066 1.968 1 97.5 102 LEU A C 1
ATOM 845 O O . LEU A 1 102 ? -18.828 -1.41 0.789 1 97.5 102 LEU A O 1
ATOM 849 N N . GLN A 1 103 ? -19.797 -1.517 2.797 1 97.44 103 GLN A N 1
ATOM 850 C CA . GLN A 1 103 ? -20.781 -2.465 2.299 1 97.44 103 GLN A CA 1
ATOM 851 C C . GLN A 1 103 ? -21.609 -1.859 1.166 1 97.44 103 GLN A C 1
ATOM 853 O O . GLN A 1 103 ? -21.953 -2.551 0.209 1 97.44 103 GLN A O 1
ATOM 858 N N . GLY A 1 104 ? -21.969 -0.633 1.366 1 96.56 104 GLY A N 1
ATOM 859 C CA . GLY A 1 104 ? -22.672 0.041 0.288 1 96.56 104 GLY A CA 1
ATOM 860 C C . GLY A 1 104 ? -21.875 0.099 -1.002 1 96.56 104 GLY A C 1
ATOM 861 O O . GLY A 1 104 ? -22.422 -0.144 -2.082 1 96.56 104 GLY A O 1
ATOM 862 N N . TYR A 1 105 ? -20.625 0.383 -0.888 1 97.44 105 TYR A N 1
ATOM 863 C CA . TYR A 1 105 ? -19.734 0.439 -2.045 1 97.44 105 TYR A CA 1
ATOM 864 C C . TYR A 1 105 ? -19.594 -0.933 -2.693 1 97.44 105 TYR A C 1
ATOM 866 O O . TYR A 1 105 ? -19.562 -1.045 -3.922 1 97.44 105 TYR A O 1
ATOM 874 N N . TRP A 1 106 ? -19.5 -1.966 -1.925 1 98.06 106 TRP A N 1
ATOM 875 C CA . TRP A 1 106 ? -19.484 -3.346 -2.398 1 98.06 106 TRP A CA 1
ATOM 876 C C . TRP A 1 106 ? -20.641 -3.602 -3.363 1 98.06 106 TRP A C 1
ATOM 878 O O . TRP A 1 106 ? -20.438 -4.082 -4.48 1 98.06 106 TRP A O 1
ATOM 888 N N . LEU A 1 107 ? -21.781 -3.213 -2.938 1 97.5 107 LEU A N 1
ATOM 889 C CA . LEU A 1 107 ? -22.969 -3.438 -3.758 1 97.5 107 LEU A CA 1
ATOM 890 C C . LEU A 1 107 ? -22.906 -2.6 -5.031 1 97.5 107 LEU A C 1
ATOM 892 O O . LEU A 1 107 ? -23.297 -3.064 -6.102 1 97.5 107 LEU A O 1
ATOM 896 N N . GLU A 1 108 ? -22.422 -1.442 -4.871 1 97.56 108 GLU A N 1
ATOM 897 C CA . GLU A 1 108 ? -22.344 -0.506 -5.992 1 97.56 108 GLU A CA 1
ATOM 898 C C . GLU A 1 108 ? -21.422 -1.026 -7.086 1 97.56 108 GLU A C 1
ATOM 900 O O . GLU A 1 108 ? -21.703 -0.865 -8.273 1 97.56 108 GLU A O 1
ATOM 905 N N . VAL A 1 109 ? -20.344 -1.658 -6.719 1 98 109 VAL A N 1
ATOM 906 C CA . VAL A 1 109 ? -19.312 -1.961 -7.703 1 98 109 VAL A CA 1
ATOM 907 C C . VAL A 1 109 ? -19.359 -3.441 -8.07 1 98 109 VAL A C 1
ATOM 909 O O . VAL A 1 109 ? -18.625 -3.896 -8.945 1 98 109 VAL A O 1
ATOM 912 N N . PHE A 1 110 ? -20.219 -4.199 -7.48 1 98.19 110 PHE A N 1
ATOM 913 C CA . PHE A 1 110 ? -20.234 -5.652 -7.617 1 98.19 110 PHE A CA 1
ATOM 914 C C . PHE A 1 110 ? -20.328 -6.055 -9.086 1 98.19 110 PHE A C 1
ATOM 916 O O . PHE A 1 110 ? -19.5 -6.824 -9.578 1 98.19 110 PHE A O 1
ATOM 923 N N . ASP A 1 111 ? -21.312 -5.477 -9.758 1 97.69 111 ASP A N 1
ATOM 924 C CA . ASP A 1 111 ? -21.547 -5.867 -11.141 1 97.69 111 ASP A CA 1
ATOM 925 C C . ASP A 1 111 ? -20.344 -5.52 -12.016 1 97.69 111 ASP A C 1
ATOM 927 O O . ASP A 1 111 ? -19.938 -6.309 -12.875 1 97.69 111 ASP A O 1
ATOM 931 N N . SER A 1 112 ? -19.812 -4.355 -11.828 1 98.12 112 SER A N 1
ATOM 932 C CA . SER A 1 112 ? -18.641 -3.967 -12.617 1 98.12 112 SER A CA 1
ATOM 933 C C . SER A 1 112 ? -17.453 -4.871 -12.328 1 98.12 112 SER A C 1
ATOM 935 O O . SER A 1 112 ? -16.672 -5.184 -13.227 1 98.12 112 SER A O 1
ATOM 937 N N . CYS A 1 113 ? -17.281 -5.277 -11.086 1 98.44 113 CYS A N 1
ATOM 938 C CA . CYS A 1 113 ? -16.219 -6.211 -10.727 1 98.44 113 CYS A CA 1
ATOM 939 C C . CYS A 1 113 ? -16.422 -7.566 -11.398 1 98.44 113 CYS A C 1
ATOM 941 O O . CYS A 1 113 ? -15.477 -8.188 -11.867 1 98.44 113 CYS A O 1
ATOM 943 N N . TYR A 1 114 ? -17.641 -7.945 -11.461 1 98 114 TYR A N 1
ATOM 944 C CA . TYR A 1 114 ? -17.953 -9.195 -12.133 1 98 114 TYR A CA 1
ATOM 945 C C . TYR A 1 114 ? -17.609 -9.117 -13.617 1 98 114 TYR A C 1
ATOM 947 O O . TYR A 1 114 ? -17 -10.031 -14.172 1 98 114 TYR A O 1
ATOM 955 N N . GLN A 1 115 ? -18.047 -8.016 -14.203 1 97.75 115 GLN A N 1
ATOM 956 C CA . GLN A 1 115 ? -17.766 -7.855 -15.625 1 97.75 115 GLN A CA 1
ATOM 957 C C . GLN A 1 115 ? -16.266 -7.848 -15.891 1 97.75 115 GLN A C 1
ATOM 959 O O . GLN A 1 115 ? -15.797 -8.43 -16.875 1 97.75 115 GLN A O 1
ATOM 964 N N . LEU A 1 116 ? -15.539 -7.191 -15.039 1 97.69 116 LEU A N 1
ATOM 965 C CA . LEU A 1 116 ? -14.086 -7.164 -15.18 1 97.69 116 LEU A CA 1
ATOM 966 C C . LEU A 1 116 ? -13.492 -8.555 -14.984 1 97.69 116 LEU A C 1
ATOM 968 O O . LEU A 1 116 ? -12.594 -8.961 -15.734 1 97.69 116 LEU A O 1
ATOM 972 N N . ALA A 1 117 ? -13.977 -9.273 -14 1 97.12 117 ALA A N 1
ATOM 973 C CA . ALA A 1 117 ? -13.531 -10.648 -13.766 1 97.12 117 ALA A CA 1
ATOM 974 C C . ALA A 1 117 ? -13.758 -11.516 -15 1 97.12 117 ALA A C 1
ATOM 976 O O . ALA A 1 117 ? -12.875 -12.273 -15.406 1 97.12 117 ALA A O 1
ATOM 977 N N . LYS A 1 118 ? -14.93 -11.367 -15.539 1 95.25 118 LYS A N 1
ATOM 978 C CA . LYS A 1 118 ? -15.273 -12.102 -16.75 1 95.25 118 LYS A CA 1
ATOM 979 C C . LYS A 1 118 ? -14.312 -11.75 -17.891 1 95.25 118 LYS A C 1
ATOM 981 O O . LYS A 1 118 ? -13.812 -12.641 -18.578 1 95.25 118 LYS A O 1
ATOM 986 N N . ARG A 1 119 ? -14.086 -10.5 -18.078 1 94.94 119 ARG A N 1
ATOM 987 C CA . ARG A 1 119 ? -13.188 -10.031 -19.141 1 94.94 119 ARG A CA 1
ATOM 988 C C . ARG A 1 119 ? -11.781 -10.594 -18.938 1 94.94 119 ARG A C 1
ATOM 990 O O . ARG A 1 119 ? -11.133 -11.023 -19.906 1 94.94 119 ARG A O 1
ATOM 997 N N . ARG A 1 120 ? -11.32 -10.586 -17.75 1 94.12 120 ARG A N 1
ATOM 998 C CA . ARG A 1 120 ? -10 -11.133 -17.438 1 94.12 120 ARG A CA 1
ATOM 999 C C . ARG A 1 120 ? -9.93 -12.617 -17.766 1 94.12 120 ARG A C 1
ATOM 1001 O O . ARG A 1 120 ? -8.922 -13.094 -18.297 1 94.12 120 ARG A O 1
ATOM 1008 N N . LEU A 1 121 ? -10.977 -13.344 -17.391 1 92.94 121 LEU A N 1
ATOM 1009 C CA . LEU A 1 121 ? -11.031 -14.781 -17.625 1 92.94 121 LEU A CA 1
ATOM 1010 C C . LEU A 1 121 ? -11.016 -15.086 -19.125 1 92.94 121 LEU A C 1
ATOM 1012 O O . LEU A 1 121 ? -10.234 -15.922 -19.594 1 92.94 121 LEU A O 1
ATOM 1016 N N . VAL A 1 122 ? -11.742 -14.367 -19.891 1 89.94 122 VAL A N 1
ATOM 1017 C CA . VAL A 1 122 ? -11.906 -14.688 -21.312 1 89.94 122 VAL A CA 1
ATOM 1018 C C . VAL A 1 122 ? -10.727 -14.133 -22.109 1 89.94 122 VAL A C 1
ATOM 1020 O O . VAL A 1 122 ? -10.547 -14.469 -23.281 1 89.94 122 VAL A O 1
ATOM 1023 N N . ALA A 1 123 ? -10.055 -13.156 -21.5 1 91.5 123 ALA A N 1
ATOM 1024 C CA . ALA A 1 123 ? -8.828 -12.672 -22.125 1 91.5 123 ALA A CA 1
ATOM 1025 C C . ALA A 1 123 ? -7.82 -13.805 -22.312 1 91.5 123 ALA A C 1
ATOM 1027 O O . ALA A 1 123 ? -6.957 -13.742 -23.188 1 91.5 123 ALA A O 1
ATOM 1028 N N . ASN A 1 124 ? -7.961 -14.727 -21.484 1 87.88 124 ASN A N 1
ATOM 1029 C CA . ASN A 1 124 ? -7.195 -15.961 -21.656 1 87.88 124 ASN A CA 1
ATOM 1030 C C . ASN A 1 124 ? -7.906 -16.953 -22.578 1 87.88 124 ASN A C 1
ATOM 1032 O O . ASN A 1 124 ? -9.023 -17.391 -22.281 1 87.88 124 ASN A O 1
ATOM 1036 N N . SER A 1 125 ? -7.262 -17.25 -23.625 1 87.06 125 SER A N 1
ATOM 1037 C CA . SER A 1 125 ? -7.855 -18.078 -24.672 1 87.06 125 SER A CA 1
ATOM 1038 C C . SER A 1 125 ? -8.266 -19.453 -24.141 1 87.06 125 SER A C 1
ATOM 1040 O O . SER A 1 125 ? -9.211 -20.062 -24.641 1 87.06 125 SER A O 1
ATOM 1042 N N . ASP A 1 126 ? -7.668 -19.875 -23.109 1 84.25 126 ASP A N 1
ATOM 1043 C CA . ASP A 1 126 ? -7.953 -21.188 -22.547 1 84.25 126 ASP A CA 1
ATOM 1044 C C . ASP A 1 126 ? -9.352 -21.234 -21.953 1 84.25 126 ASP A C 1
ATOM 1046 O O . ASP A 1 126 ? -9.93 -22.312 -21.766 1 84.25 126 ASP A O 1
ATOM 1050 N N . TYR A 1 127 ? -9.859 -20 -21.75 1 86.56 127 TYR A N 1
ATOM 1051 C CA . TYR A 1 127 ? -11.125 -19.984 -21.031 1 86.56 127 TYR A CA 1
ATOM 1052 C C . TYR A 1 127 ? -12.258 -19.453 -21.906 1 86.56 127 TYR A C 1
ATOM 1054 O O . TYR A 1 127 ? -13.406 -19.391 -21.469 1 86.56 127 TYR A O 1
ATOM 1062 N N . ARG A 1 128 ? -11.914 -19.078 -23.109 1 84.62 128 ARG A N 1
ATOM 1063 C CA . ARG A 1 128 ? -12.898 -18.469 -24 1 84.62 128 ARG A CA 1
ATOM 1064 C C . ARG A 1 128 ? -14.016 -19.453 -24.344 1 84.62 128 ARG A C 1
ATOM 1066 O O . ARG A 1 128 ? -15.125 -19.031 -24.688 1 84.62 128 ARG A O 1
ATOM 1073 N N . LYS A 1 129 ? -13.789 -20.703 -24.281 1 87.38 129 LYS A N 1
ATOM 1074 C CA . LYS A 1 129 ? -14.75 -21.734 -24.656 1 87.38 129 LYS A CA 1
ATOM 1075 C C . LYS A 1 129 ? -15.891 -21.812 -23.641 1 87.38 129 LYS A C 1
ATOM 1077 O O . LYS A 1 129 ? -16.922 -22.422 -23.922 1 87.38 129 LYS A O 1
ATOM 1082 N N . TYR A 1 130 ? -15.664 -21.219 -22.531 1 86.5 130 TYR A N 1
ATOM 1083 C CA . TYR A 1 130 ? -16.672 -21.328 -21.484 1 86.5 130 TYR A CA 1
ATOM 1084 C C . TYR A 1 130 ? -17.719 -20.234 -21.609 1 86.5 130 TYR A C 1
ATOM 1086 O O . TYR A 1 130 ? -17.375 -19.078 -21.906 1 86.5 130 TYR A O 1
ATOM 1094 N N . ALA A 1 131 ? -18.922 -20.578 -21.562 1 85.69 131 ALA A N 1
ATOM 1095 C CA . ALA A 1 131 ? -20.047 -19.641 -21.656 1 85.69 131 ALA A CA 1
ATOM 1096 C C . ALA A 1 131 ? -20.344 -19.016 -20.297 1 85.69 131 ALA A C 1
ATOM 1098 O O . ALA A 1 131 ? -21.016 -19.641 -19.453 1 85.69 131 ALA A O 1
ATOM 1099 N N . LEU A 1 132 ? -19.844 -17.891 -20.172 1 89.75 132 LEU A N 1
ATOM 1100 C CA . LEU A 1 132 ? -20.047 -17.203 -18.891 1 89.75 132 LEU A CA 1
ATOM 1101 C C . LEU A 1 132 ? -21.281 -16.312 -18.969 1 89.75 132 LEU A C 1
ATOM 1103 O O . LEU A 1 132 ? -21.516 -15.641 -19.969 1 89.75 132 LEU A O 1
ATOM 1107 N N . SER A 1 133 ? -22.047 -16.344 -17.938 1 91.56 133 SER A N 1
ATOM 1108 C CA . SER A 1 133 ? -23.281 -15.562 -17.859 1 91.56 133 SER A CA 1
ATOM 1109 C C . SER A 1 133 ? -22.984 -14.062 -17.828 1 91.56 133 SER A C 1
ATOM 1111 O O . SER A 1 133 ? -21.953 -13.641 -17.297 1 91.56 133 SER A O 1
ATOM 1113 N N . GLU A 1 134 ? -23.922 -13.297 -18.422 1 92.19 134 GLU A N 1
ATOM 1114 C CA . GLU A 1 134 ? -23.812 -11.844 -18.344 1 92.19 134 GLU A CA 1
ATOM 1115 C C . GLU A 1 134 ? -24.062 -11.336 -16.922 1 92.19 134 GLU A C 1
ATOM 1117 O O . GLU A 1 134 ? -23.484 -10.344 -16.5 1 92.19 134 GLU A O 1
ATOM 1122 N N . THR A 1 135 ? -24.953 -12.109 -16.281 1 94.25 135 THR A N 1
ATOM 1123 C CA . THR A 1 135 ? -25.25 -11.773 -14.898 1 94.25 135 THR A CA 1
ATOM 1124 C C . THR A 1 135 ? -24.516 -12.711 -13.945 1 94.25 135 THR A C 1
ATOM 1126 O O . THR A 1 135 ? -24.422 -13.914 -14.195 1 94.25 135 THR A O 1
ATOM 1129 N N . CYS A 1 136 ? -24.047 -12.141 -12.898 1 94.44 136 CYS A N 1
ATOM 1130 C CA . CYS A 1 136 ? -23.281 -12.922 -11.945 1 94.44 136 CYS A CA 1
ATOM 1131 C C . CYS A 1 136 ? -24.125 -14.039 -11.344 1 94.44 136 CYS A C 1
ATOM 1133 O O . CYS A 1 136 ? -25.188 -13.781 -10.781 1 94.44 136 CYS A O 1
ATOM 1135 N N . PRO A 1 137 ? -23.641 -15.148 -11.414 1 91.94 137 PRO A N 1
ATOM 1136 C CA . PRO A 1 137 ? -24.406 -16.281 -10.891 1 91.94 137 PRO A CA 1
ATOM 1137 C C . PRO A 1 137 ? -24.219 -16.484 -9.391 1 91.94 137 PRO A C 1
ATOM 1139 O O . PRO A 1 137 ? -24.812 -17.406 -8.805 1 91.94 137 PRO A O 1
ATOM 1142 N N . PHE A 1 138 ? -23.406 -15.75 -8.781 1 92.62 138 PHE A N 1
ATOM 1143 C CA . PHE A 1 138 ? -23.078 -15.914 -7.367 1 92.62 138 PHE A CA 1
ATOM 1144 C C . PHE A 1 138 ? -23.828 -14.898 -6.516 1 92.62 138 PHE A C 1
ATOM 1146 O O . PHE A 1 138 ? -24.359 -13.914 -7.035 1 92.62 138 PHE A O 1
ATOM 1153 N N . PRO A 1 139 ? -23.875 -15.203 -5.176 1 92.19 139 PRO A N 1
ATOM 1154 C CA . PRO A 1 139 ? -24.531 -14.242 -4.293 1 92.19 139 PRO A CA 1
ATOM 1155 C C . PRO A 1 139 ? -23.859 -12.875 -4.301 1 92.19 139 PRO A C 1
ATOM 1157 O O . PRO A 1 139 ? -22.625 -12.789 -4.297 1 92.19 139 PRO A O 1
ATOM 1160 N N . THR A 1 140 ? -24.656 -11.852 -4.336 1 92.88 140 THR A N 1
ATOM 1161 C CA . THR A 1 140 ? -24.125 -10.492 -4.309 1 92.88 140 THR A CA 1
ATOM 1162 C C . THR A 1 140 ? -23.906 -10.031 -2.873 1 92.88 140 THR A C 1
ATOM 1164 O O . THR A 1 140 ? -23.125 -9.102 -2.629 1 92.88 140 THR A O 1
ATOM 1167 N N . ASP A 1 141 ? -24.562 -10.789 -2.043 1 92.62 141 ASP A N 1
ATOM 1168 C CA . ASP A 1 141 ? -24.453 -10.477 -0.621 1 92.62 141 ASP A CA 1
ATOM 1169 C C . ASP A 1 141 ? -23.062 -10.836 -0.087 1 92.62 141 ASP A C 1
ATOM 1171 O O . ASP A 1 141 ? -22.594 -11.961 -0.261 1 92.62 141 ASP A O 1
ATOM 1175 N N . SER A 1 142 ? -22.406 -9.867 0.561 1 95.5 142 SER A N 1
ATOM 1176 C CA . SER A 1 142 ? -21.031 -10.07 1.013 1 95.5 142 SER A CA 1
ATOM 1177 C C . SER A 1 142 ? -20.953 -11.18 2.055 1 95.5 142 SER A C 1
ATOM 1179 O O . SER A 1 142 ? -20 -11.961 2.066 1 95.5 142 SER A O 1
ATOM 1181 N N . GLU A 1 143 ? -21.922 -11.266 2.93 1 93.69 143 GLU A N 1
ATOM 1182 C CA . GLU A 1 143 ? -21.891 -12.297 3.961 1 93.69 143 GLU A CA 1
ATOM 1183 C C . GLU A 1 143 ? -21.859 -13.688 3.346 1 93.69 143 GLU A C 1
ATOM 1185 O O . GLU A 1 143 ? -21.078 -14.547 3.77 1 93.69 143 GLU A O 1
ATOM 1190 N N . GLN A 1 144 ? -22.641 -13.859 2.434 1 93.31 144 GLN A N 1
ATOM 1191 C CA . GLN A 1 144 ? -22.703 -15.164 1.787 1 93.31 144 GLN A CA 1
ATOM 1192 C C . GLN A 1 144 ? -21.438 -15.43 0.967 1 93.31 144 GLN A C 1
ATOM 1194 O O . GLN A 1 144 ? -20.812 -16.484 1.104 1 93.31 144 GLN A O 1
ATOM 1199 N N . LEU A 1 145 ? -21 -14.469 0.183 1 94.62 145 LEU A N 1
ATOM 1200 C CA . LEU A 1 145 ? -19.875 -14.641 -0.722 1 94.62 145 LEU A CA 1
ATOM 1201 C C . LEU A 1 145 ? -18.578 -14.836 0.057 1 94.62 145 LEU A C 1
ATOM 1203 O O . LEU A 1 145 ? -17.672 -15.516 -0.409 1 94.62 145 LEU A O 1
ATOM 1207 N N . LEU A 1 146 ? -18.562 -14.328 1.245 1 95.81 146 LEU A N 1
ATOM 1208 C CA . LEU A 1 146 ? -17.297 -14.32 1.982 1 95.81 146 LEU A CA 1
ATOM 1209 C C . LEU A 1 146 ? -17.25 -15.453 3.002 1 95.81 146 LEU A C 1
ATOM 1211 O O . LEU A 1 146 ? -16.188 -15.789 3.52 1 95.81 146 LEU A O 1
ATOM 1215 N N . ASN A 1 147 ? -18.391 -16.047 3.312 1 92.88 147 ASN A N 1
ATOM 1216 C CA . ASN A 1 147 ? -18.391 -17.016 4.402 1 92.88 147 ASN A CA 1
ATOM 1217 C C . ASN A 1 147 ? -18.766 -18.406 3.91 1 92.88 147 ASN A C 1
ATOM 1219 O O . ASN A 1 147 ? -18.516 -19.406 4.594 1 92.88 147 ASN A O 1
ATOM 1223 N N . ASP A 1 148 ? -19.344 -18.406 2.758 1 87.69 148 ASP A N 1
ATOM 1224 C CA . ASP A 1 148 ? -19.797 -19.703 2.266 1 87.69 148 ASP A CA 1
ATOM 1225 C C . ASP A 1 148 ? -18.828 -20.281 1.241 1 87.69 148 ASP A C 1
ATOM 1227 O O . ASP A 1 148 ? -17.984 -19.562 0.714 1 87.69 148 ASP A O 1
ATOM 1231 N N . ILE A 1 149 ? -18.922 -21.641 1.203 1 82.44 149 ILE A N 1
ATOM 1232 C CA . ILE A 1 149 ? -18.297 -22.344 0.079 1 82.44 149 ILE A CA 1
ATOM 1233 C C . ILE A 1 149 ? -19.328 -22.547 -1.031 1 82.44 149 ILE A C 1
ATOM 1235 O O . ILE A 1 149 ? -20.312 -23.266 -0.853 1 82.44 149 ILE A O 1
ATOM 1239 N N . PHE A 1 150 ? -19.266 -21.672 -2.041 1 73.19 150 PHE A N 1
ATOM 1240 C CA . PHE A 1 150 ? -20.391 -21.766 -2.965 1 73.19 150 PHE A CA 1
ATOM 1241 C C . PHE A 1 150 ? -19.938 -22.328 -4.309 1 73.19 150 PHE A C 1
ATOM 1243 O O . PHE A 1 150 ? -20.75 -22.5 -5.219 1 73.19 150 PHE A O 1
ATOM 1250 N N . TRP A 1 151 ? -18.641 -22.578 -4.484 1 68.5 151 TRP A N 1
ATOM 1251 C CA . TRP A 1 151 ? -18.234 -23.109 -5.781 1 68.5 151 TRP A CA 1
ATOM 1252 C C . TRP A 1 151 ? -18.375 -24.625 -5.82 1 68.5 151 TRP A C 1
ATOM 1254 O O . TRP A 1 151 ? -18.141 -25.25 -6.855 1 68.5 151 TRP A O 1
ATOM 1264 N N . GLU A 1 152 ? -18.766 -25.109 -4.613 1 64.5 152 GLU A N 1
ATOM 1265 C CA . GLU A 1 152 ? -19.016 -26.547 -4.637 1 64.5 152 GLU A CA 1
ATOM 1266 C C . GLU A 1 152 ? -20.422 -26.859 -5.137 1 64.5 152 GLU A C 1
ATOM 1268 O O . GLU A 1 152 ? -21.344 -26.078 -4.926 1 64.5 152 GLU A O 1
ATOM 1273 N N . MET B 1 1 ? -34.719 7.477 21.281 1 29.09 1 MET B N 1
ATOM 1274 C CA . MET B 1 1 ? -33.562 6.609 21.078 1 29.09 1 MET B CA 1
ATOM 1275 C C . MET B 1 1 ? -32.375 7.406 20.562 1 29.09 1 MET B C 1
ATOM 1277 O O . MET B 1 1 ? -32.469 8.078 19.531 1 29.09 1 MET B O 1
ATOM 1281 N N . LYS B 1 2 ? -31.594 7.977 21.312 1 37.84 2 LYS B N 1
ATOM 1282 C CA . LYS B 1 2 ? -30.547 8.945 21 1 37.84 2 LYS B CA 1
ATOM 1283 C C . LYS B 1 2 ? -29.594 8.414 19.938 1 37.84 2 LYS B C 1
ATOM 1285 O O . LYS B 1 2 ? -29.109 7.285 20.047 1 37.84 2 LYS B O 1
ATOM 1290 N N . GLU B 1 3 ? -29.719 8.539 18.703 1 44.06 3 GLU B N 1
ATOM 1291 C CA . GLU B 1 3 ? -28.797 8.148 17.641 1 44.06 3 GLU B CA 1
ATOM 1292 C C . GLU B 1 3 ? -27.344 8.336 18.062 1 44.06 3 GLU B C 1
ATOM 1294 O O . GLU B 1 3 ? -26.891 9.461 18.281 1 44.06 3 GLU B O 1
ATOM 1299 N N . LEU B 1 4 ? -26.906 7.59 18.891 1 49.97 4 LEU B N 1
ATOM 1300 C CA . LEU B 1 4 ? -25.609 7.719 19.547 1 49.97 4 LEU B CA 1
ATOM 1301 C C . LEU B 1 4 ? -24.516 8.031 18.531 1 49.97 4 LEU B C 1
ATOM 1303 O O . LEU B 1 4 ? -24.25 7.23 17.641 1 49.97 4 LEU B O 1
ATOM 1307 N N . LYS B 1 5 ? -24.484 9.344 18.203 1 63.5 5 LYS B N 1
ATOM 1308 C CA . LYS B 1 5 ? -23.516 9.914 17.266 1 63.5 5 LYS B CA 1
ATOM 1309 C C . LYS B 1 5 ? -22.094 9.531 17.656 1 63.5 5 LYS B C 1
ATOM 1311 O O . LYS B 1 5 ? -21.625 9.852 18.75 1 63.5 5 LYS B O 1
ATOM 1316 N N . LEU B 1 6 ? -21.578 8.453 17.141 1 82.31 6 LEU B N 1
ATOM 1317 C CA . LEU B 1 6 ? -20.188 8.031 17.375 1 82.31 6 LEU B CA 1
ATOM 1318 C C . LEU B 1 6 ? -19.234 9.219 17.281 1 82.31 6 LEU B C 1
ATOM 1320 O O . LEU B 1 6 ? -19.375 10.062 16.391 1 82.31 6 LEU B O 1
ATOM 1324 N N . THR B 1 7 ? -18.484 9.367 18.406 1 92.62 7 THR B N 1
ATOM 1325 C CA . THR B 1 7 ? -17.438 10.383 18.328 1 92.62 7 THR B CA 1
ATOM 1326 C C . THR B 1 7 ? -16.484 10.078 17.172 1 92.62 7 THR B C 1
ATOM 1328 O O . THR B 1 7 ? -16.453 8.953 16.656 1 92.62 7 THR B O 1
ATOM 1331 N N . MET B 1 8 ? -15.922 11.055 16.75 1 94.81 8 MET B N 1
ATOM 1332 C CA . MET B 1 8 ? -14.961 10.859 15.672 1 94.81 8 MET B CA 1
ATOM 1333 C C . MET B 1 8 ? -13.906 9.828 16.062 1 94.81 8 MET B C 1
ATOM 1335 O O . MET B 1 8 ? -13.477 9.031 15.234 1 94.81 8 MET B O 1
ATOM 1339 N N . SER B 1 9 ? -13.469 9.828 17.219 1 94.31 9 SER B N 1
ATOM 1340 C CA . SER B 1 9 ? -12.492 8.844 17.688 1 94.31 9 SER B CA 1
ATOM 1341 C C . SER B 1 9 ? -13.07 7.434 17.672 1 94.31 9 SER B C 1
ATOM 1343 O O . SER B 1 9 ? -12.367 6.477 17.344 1 94.31 9 SER B O 1
ATOM 1345 N N . GLU B 1 10 ? -14.258 7.328 18.062 1 95.44 10 GLU B N 1
ATOM 1346 C CA . GLU B 1 10 ? -14.922 6.031 17.984 1 95.44 10 GLU B CA 1
ATOM 1347 C C . GLU B 1 10 ? -15.094 5.582 16.547 1 95.44 10 GLU B C 1
ATOM 1349 O O . GLU B 1 10 ? -14.945 4.398 16.234 1 95.44 10 GLU B O 1
ATOM 1354 N N . LEU B 1 11 ? -15.453 6.5 15.789 1 96.25 11 LEU B N 1
ATOM 1355 C CA . LEU B 1 11 ? -15.617 6.211 14.367 1 96.25 11 LEU B CA 1
ATOM 1356 C C . LEU B 1 11 ? -14.32 5.707 13.75 1 96.25 11 LEU B C 1
ATOM 1358 O O . LEU B 1 11 ? -14.328 4.812 12.906 1 96.25 11 LEU B O 1
ATOM 1362 N N . TYR B 1 12 ? -13.219 6.262 14.203 1 97.12 12 TYR B N 1
ATOM 1363 C CA . TYR B 1 12 ? -11.898 5.855 13.75 1 97.12 12 TYR B CA 1
ATOM 1364 C C . TYR B 1 12 ? -11.672 4.367 13.977 1 97.12 12 TYR B C 1
ATOM 1366 O O . TYR B 1 12 ? -11.094 3.682 13.133 1 97.12 12 TYR B O 1
ATOM 1374 N N . GLU B 1 13 ? -12.188 3.834 14.992 1 96.06 13 GLU B N 1
ATOM 1375 C CA . GLU B 1 13 ? -11.945 2.449 15.391 1 96.06 13 GLU B CA 1
ATOM 1376 C C . GLU B 1 13 ? -12.984 1.515 14.766 1 96.06 13 GLU B C 1
ATOM 1378 O O . GLU B 1 13 ? -12.719 0.326 14.57 1 96.06 13 GLU B O 1
ATOM 1383 N N . THR B 1 14 ? -14.078 2.016 14.438 1 96.88 14 THR B N 1
ATOM 1384 C CA . THR B 1 14 ? -15.188 1.123 14.117 1 96.88 14 THR B CA 1
ATOM 1385 C C . THR B 1 14 ? -15.539 1.201 12.633 1 96.88 14 THR B C 1
ATOM 1387 O O . THR B 1 14 ? -16.156 0.283 12.086 1 96.88 14 THR B O 1
ATOM 1390 N N . ASP B 1 15 ? -15.195 2.305 12.055 1 97.94 15 ASP B N 1
ATOM 1391 C CA . ASP B 1 15 ? -15.484 2.518 10.641 1 97.94 15 ASP B CA 1
ATOM 1392 C C . ASP B 1 15 ? -14.484 3.488 10.016 1 97.94 15 ASP B C 1
ATOM 1394 O O . ASP B 1 15 ? -14.789 4.668 9.836 1 97.94 15 ASP B O 1
ATOM 1398 N N . PHE B 1 16 ? -13.422 3 9.609 1 97.94 16 PHE B N 1
ATOM 1399 C CA . PHE B 1 16 ? -12.281 3.805 9.188 1 97.94 16 PHE B CA 1
ATOM 1400 C C . PHE B 1 16 ? -12.609 4.598 7.93 1 97.94 16 PHE B C 1
ATOM 1402 O O . PHE B 1 16 ? -12.273 5.777 7.828 1 97.94 16 PHE B O 1
ATOM 1409 N N . ALA B 1 17 ? -13.281 4.004 7.004 1 97.19 17 ALA B N 1
ATOM 1410 C CA . ALA B 1 17 ? -13.625 4.703 5.77 1 97.19 17 ALA B CA 1
ATOM 1411 C C . ALA B 1 17 ? -14.539 5.895 6.055 1 97.19 17 ALA B C 1
ATOM 1413 O O . ALA B 1 17 ? -14.344 6.98 5.512 1 97.19 17 ALA B O 1
ATOM 1414 N N . LEU B 1 18 ? -15.5 5.633 6.84 1 97 18 LEU B N 1
ATOM 1415 C CA . LEU B 1 18 ? -16.406 6.715 7.207 1 97 18 LEU B CA 1
ATOM 1416 C C . LEU B 1 18 ? -15.672 7.809 7.969 1 97 18 LEU B C 1
ATOM 1418 O O . LEU B 1 18 ? -15.953 8.992 7.789 1 97 18 LEU B O 1
ATOM 1422 N N . TRP B 1 19 ? -14.734 7.383 8.867 1 98.06 19 TRP B N 1
ATOM 1423 C CA . TRP B 1 19 ? -13.914 8.344 9.594 1 98.06 19 TRP B CA 1
ATOM 1424 C C . TRP B 1 19 ? -13.125 9.227 8.633 1 98.06 19 TRP B C 1
ATOM 1426 O O . TRP B 1 19 ? -13.094 10.445 8.789 1 98.06 19 TRP B O 1
ATOM 1436 N N . LEU B 1 20 ? -12.57 8.633 7.621 1 98 20 LEU B N 1
ATOM 1437 C CA . LEU B 1 20 ? -11.812 9.383 6.629 1 98 20 LEU B CA 1
ATOM 1438 C C . LEU B 1 20 ? -12.711 10.367 5.887 1 98 20 LEU B C 1
ATOM 1440 O O . LEU B 1 20 ? -12.32 11.516 5.652 1 98 20 LEU B O 1
ATOM 1444 N N . GLU B 1 21 ? -13.844 9.891 5.531 1 96.88 21 GLU B N 1
ATOM 1445 C CA . GLU B 1 21 ? -14.789 10.742 4.809 1 96.88 21 GLU B CA 1
ATOM 1446 C C . GLU B 1 21 ? -15.203 11.945 5.648 1 96.88 21 GLU B C 1
ATOM 1448 O O . GLU B 1 21 ? -15.219 13.078 5.16 1 96.88 21 GLU B O 1
ATOM 1453 N N . GLN B 1 22 ? -15.508 11.633 6.887 1 97.56 22 GLN B N 1
ATOM 1454 C CA . GLN B 1 22 ? -15.914 12.711 7.785 1 97.56 22 GLN B CA 1
ATOM 1455 C C . GLN B 1 22 ? -14.75 13.656 8.062 1 97.56 22 GLN B C 1
ATOM 1457 O O . GLN B 1 22 ? -14.938 14.875 8.141 1 97.56 22 GLN B O 1
ATOM 1462 N N . THR B 1 23 ? -13.586 13.117 8.242 1 98.19 23 THR B N 1
ATOM 1463 C CA . THR B 1 23 ? -12.398 13.938 8.453 1 98.19 23 THR B CA 1
ATOM 1464 C C . THR B 1 23 ? -12.18 14.883 7.273 1 98.19 23 THR B C 1
ATOM 1466 O O . THR B 1 23 ? -11.938 16.078 7.465 1 98.19 23 THR B O 1
ATOM 1469 N N . ALA B 1 24 ? -12.32 14.367 6.039 1 98 24 ALA B N 1
ATOM 1470 C CA . ALA B 1 24 ? -12.164 15.203 4.852 1 98 24 ALA B CA 1
ATOM 1471 C C . ALA B 1 24 ? -13.203 16.312 4.828 1 98 24 ALA B C 1
ATOM 1473 O O . ALA B 1 24 ? -12.883 17.469 4.504 1 98 24 ALA B O 1
ATOM 1474 N N . LYS B 1 25 ? -14.398 15.961 5.156 1 97.88 25 LYS B N 1
ATOM 1475 C CA . LYS B 1 25 ? -15.477 16.938 5.188 1 97.88 25 LYS B CA 1
ATOM 1476 C C . LYS B 1 25 ? -15.18 18.047 6.191 1 97.88 25 LYS B C 1
ATOM 1478 O O . LYS B 1 25 ? -15.383 19.234 5.895 1 97.88 25 LYS B O 1
ATOM 1483 N N . LEU B 1 26 ? -14.734 17.625 7.371 1 98 26 LEU B N 1
ATOM 1484 C CA . LEU B 1 26 ? -14.406 18.594 8.414 1 98 26 LEU B CA 1
ATOM 1485 C C . LEU B 1 26 ? -13.266 19.5 7.973 1 98 26 LEU B C 1
ATOM 1487 O O . LEU B 1 26 ? -13.289 20.703 8.234 1 98 26 LEU B O 1
ATOM 1491 N N . LEU B 1 27 ? -12.297 18.938 7.301 1 98 27 LEU B N 1
ATOM 1492 C CA . LEU B 1 27 ? -11.172 19.719 6.801 1 98 27 LEU B CA 1
ATOM 1493 C C . LEU B 1 27 ? -11.633 20.719 5.746 1 98 27 LEU B C 1
ATOM 1495 O O . LEU B 1 27 ? -11.242 21.891 5.773 1 98 27 LEU B O 1
ATOM 1499 N N . LYS B 1 28 ? -12.461 20.297 4.863 1 98 28 LYS B N 1
ATOM 1500 C CA . LYS B 1 28 ? -12.977 21.172 3.811 1 98 28 LYS B CA 1
ATOM 1501 C C . LYS B 1 28 ? -13.773 22.328 4.398 1 98 28 LYS B C 1
ATOM 1503 O O . LYS B 1 28 ? -13.688 23.453 3.898 1 98 28 LYS B O 1
ATOM 1508 N N . ALA B 1 29 ? -14.43 22.062 5.43 1 97.75 29 ALA B N 1
ATOM 1509 C CA . ALA B 1 29 ? -15.242 23.078 6.105 1 97.75 29 ALA B CA 1
ATOM 1510 C C . ALA B 1 29 ? -14.398 23.891 7.078 1 97.75 29 ALA B C 1
ATOM 1512 O O . ALA B 1 29 ? -14.898 24.828 7.703 1 97.75 29 ALA B O 1
ATOM 1513 N N . GLN B 1 30 ? -13.164 23.516 7.199 1 96.94 30 GLN B N 1
ATOM 1514 C CA . GLN B 1 30 ? -12.242 24.125 8.148 1 96.94 30 GLN B CA 1
ATOM 1515 C C . GLN B 1 30 ? -12.82 24.125 9.562 1 96.94 30 GLN B C 1
ATOM 1517 O O . GLN B 1 30 ? -12.68 25.109 10.297 1 96.94 30 GLN B O 1
ATOM 1522 N N . ASP B 1 31 ? -13.625 23.094 9.82 1 96.31 31 ASP B N 1
ATOM 1523 C CA . ASP B 1 31 ? -14.141 22.875 11.164 1 96.31 31 ASP B CA 1
ATOM 1524 C C . ASP B 1 31 ? -13.133 22.109 12.023 1 96.31 31 ASP B C 1
ATOM 1526 O O . ASP B 1 31 ? -13.32 20.922 12.312 1 96.31 31 ASP B O 1
ATOM 1530 N N . PHE B 1 32 ? -12.188 22.828 12.508 1 95.25 32 PHE B N 1
ATOM 1531 C CA . PHE B 1 32 ? -11.055 22.234 13.211 1 95.25 32 PHE B CA 1
ATOM 1532 C C . PHE B 1 32 ? -11.445 21.844 14.633 1 95.25 32 PHE B C 1
ATOM 1534 O O . PHE B 1 32 ? -10.789 21 15.242 1 95.25 32 PHE B O 1
ATOM 1541 N N . GLN B 1 33 ? -12.469 22.438 15.078 1 94.25 33 GLN B N 1
ATOM 1542 C CA . GLN B 1 33 ? -12.914 22.156 16.438 1 94.25 33 GLN B CA 1
ATOM 1543 C C . GLN B 1 33 ? -13.398 20.719 16.578 1 94.25 33 GLN B C 1
ATOM 1545 O O . GLN B 1 33 ? -13.227 20.094 17.625 1 94.25 33 GLN B O 1
ATOM 1550 N N . HIS B 1 34 ? -13.953 20.156 15.562 1 95.5 34 HIS B N 1
ATOM 1551 C CA . HIS B 1 34 ? -14.531 18.812 15.641 1 95.5 34 HIS B CA 1
ATOM 1552 C C . HIS B 1 34 ? -13.617 17.781 14.984 1 95.5 34 HIS B C 1
ATOM 1554 O O . HIS B 1 34 ? -13.961 16.594 14.914 1 95.5 34 HIS B O 1
ATOM 1560 N N . LEU B 1 35 ? -12.5 18.234 14.57 1 96.31 35 LEU B N 1
ATOM 1561 C CA . LEU B 1 35 ? -11.531 17.344 13.93 1 96.31 35 LEU B CA 1
ATOM 1562 C C . LEU B 1 35 ? -10.914 16.391 14.945 1 96.31 35 LEU B C 1
ATOM 1564 O O . LEU B 1 35 ? -10.57 16.797 16.062 1 96.31 35 LEU B O 1
ATOM 1568 N N . ASP B 1 36 ? -10.922 15.133 14.617 1 97.44 36 ASP B N 1
ATOM 1569 C CA . ASP B 1 36 ? -10.172 14.156 15.398 1 97.44 36 ASP B CA 1
ATOM 1570 C C . ASP B 1 36 ? -8.672 14.281 15.141 1 97.44 36 ASP B C 1
ATOM 1572 O O . ASP B 1 36 ? -8.086 13.453 14.43 1 97.44 36 ASP B O 1
ATOM 1576 N N . LEU B 1 37 ? -8.125 15.266 15.766 1 97.38 37 LEU B N 1
ATOM 1577 C CA . LEU B 1 37 ? -6.758 15.68 15.469 1 97.38 37 LEU B CA 1
ATOM 1578 C C . LEU B 1 37 ? -5.77 14.57 15.789 1 97.38 37 LEU B C 1
ATOM 1580 O O . LEU B 1 37 ? -4.848 14.305 15.016 1 97.38 37 LEU B O 1
ATOM 1584 N N . ALA B 1 38 ? -5.996 13.953 16.906 1 97.69 38 ALA B N 1
ATOM 1585 C CA . ALA B 1 38 ? -5.07 12.914 17.344 1 97.69 38 ALA B CA 1
ATOM 1586 C C . ALA B 1 38 ? -4.953 11.805 16.297 1 97.69 38 ALA B C 1
ATOM 1588 O O . ALA B 1 38 ? -3.848 11.438 15.898 1 97.69 38 ALA B O 1
ATOM 1589 N N . ASN B 1 39 ? -6.066 11.305 15.812 1 98 39 ASN B N 1
ATOM 1590 C CA . ASN B 1 39 ? -6.035 10.203 14.852 1 98 39 ASN B CA 1
ATOM 1591 C C . ASN B 1 39 ? -5.617 10.695 13.469 1 98 39 ASN B C 1
ATOM 1593 O O . ASN B 1 39 ? -4.988 9.953 12.711 1 98 39 ASN B O 1
ATOM 1597 N N . LEU B 1 40 ? -5.938 11.93 13.18 1 98.38 40 LEU B N 1
ATOM 1598 C CA . LEU B 1 40 ? -5.457 12.484 11.922 1 98.38 40 LEU B CA 1
ATOM 1599 C C . LEU B 1 40 ? -3.936 12.547 11.891 1 98.38 40 LEU B C 1
ATOM 1601 O O . LEU B 1 40 ? -3.311 12.18 10.898 1 98.38 40 LEU B O 1
ATOM 1605 N N . ILE B 1 41 ? -3.354 13 12.984 1 98.38 41 ILE B N 1
ATOM 1606 C CA . ILE B 1 41 ? -1.9 13.07 13.102 1 98.38 41 ILE B CA 1
ATOM 1607 C 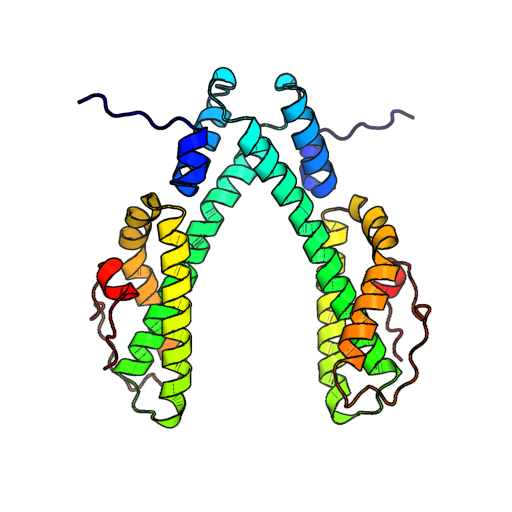C . ILE B 1 41 ? -1.308 11.672 12.953 1 98.38 41 ILE B C 1
ATOM 1609 O O . ILE B 1 41 ? -0.302 11.484 12.266 1 98.38 41 ILE B O 1
ATOM 1613 N N . GLU B 1 42 ? -1.94 10.734 13.594 1 98 42 GLU B N 1
ATOM 1614 C CA . GLU B 1 42 ? -1.492 9.344 13.484 1 98 42 GLU B CA 1
ATOM 1615 C C . GLU B 1 42 ? -1.466 8.891 12.023 1 98 42 GLU B C 1
ATOM 1617 O O . GLU B 1 42 ? -0.496 8.273 11.578 1 98 42 GLU B O 1
ATOM 1622 N N . GLU B 1 43 ? -2.527 9.203 11.273 1 98.06 43 GLU B N 1
ATOM 1623 C CA . GLU B 1 43 ? -2.605 8.812 9.867 1 98.06 43 GLU B CA 1
ATOM 1624 C C . GLU B 1 43 ? -1.538 9.516 9.039 1 98.06 43 GLU B C 1
ATOM 1626 O O . GLU B 1 43 ? -0.909 8.898 8.172 1 98.06 43 GLU B O 1
ATOM 1631 N N . VAL B 1 44 ? -1.31 10.766 9.258 1 97.88 44 VAL B N 1
ATOM 1632 C CA . VAL B 1 44 ? -0.298 11.523 8.531 1 97.88 44 VAL B CA 1
ATOM 1633 C C . VAL B 1 44 ? 1.088 10.953 8.82 1 97.88 44 VAL B C 1
ATOM 1635 O O . VAL B 1 44 ? 1.882 10.734 7.906 1 97.88 44 VAL B O 1
ATOM 1638 N N . GLU B 1 45 ? 1.33 10.719 10.102 1 97.12 45 GLU B N 1
ATOM 1639 C CA . GLU B 1 45 ? 2.604 10.109 10.484 1 97.12 45 GLU B CA 1
ATOM 1640 C C . GLU B 1 45 ? 2.74 8.703 9.906 1 97.12 45 GLU B C 1
ATOM 1642 O O . GLU B 1 45 ? 3.84 8.281 9.547 1 97.12 45 GLU B O 1
ATOM 1647 N N . GLY B 1 46 ? 1.655 8.039 9.883 1 96.81 46 GLY B N 1
ATOM 1648 C CA . GLY B 1 46 ? 1.646 6.738 9.234 1 96.81 46 GLY B CA 1
ATOM 1649 C C . GLY B 1 46 ? 2.062 6.797 7.777 1 96.81 46 GLY B C 1
ATOM 1650 O O . GLY B 1 46 ? 2.846 5.965 7.312 1 96.81 46 GLY B O 1
ATOM 1651 N N . LEU B 1 47 ? 1.531 7.773 7.047 1 96 47 LEU B N 1
ATOM 1652 C CA . LEU B 1 47 ? 1.903 7.977 5.652 1 96 47 LEU B CA 1
ATOM 1653 C C . LEU B 1 47 ? 3.395 8.266 5.523 1 96 47 LEU B C 1
ATOM 1655 O O . LEU B 1 47 ? 4.059 7.754 4.621 1 96 47 LEU B O 1
ATOM 1659 N N . ALA B 1 48 ? 3.867 9.039 6.473 1 93.25 48 ALA B N 1
ATOM 1660 C CA . ALA B 1 48 ? 5.285 9.375 6.465 1 93.25 48 ALA B CA 1
ATOM 1661 C C . ALA B 1 48 ? 6.148 8.133 6.691 1 93.25 48 ALA B C 1
ATOM 1663 O O . ALA B 1 48 ? 7.262 8.039 6.168 1 93.25 48 ALA B O 1
ATOM 1664 N N . GLY B 1 49 ? 5.637 7.254 7.441 1 95.12 49 GLY B N 1
ATOM 1665 C CA . GLY B 1 49 ? 6.363 6.031 7.746 1 95.12 49 GLY B CA 1
ATOM 1666 C C . GLY B 1 49 ? 6.328 5.02 6.613 1 95.12 49 GLY B C 1
ATOM 1667 O O . GLY B 1 49 ? 7.211 4.168 6.508 1 95.12 49 GLY B O 1
ATOM 1668 N N . ARG B 1 50 ? 5.422 5.188 5.832 1 94.38 50 ARG B N 1
ATOM 1669 C CA . ARG B 1 50 ? 5.23 4.227 4.75 1 94.38 50 ARG B CA 1
ATOM 1670 C C . ARG B 1 50 ? 6.418 4.23 3.795 1 94.38 50 ARG B C 1
ATOM 1672 O O . ARG B 1 50 ? 6.988 3.18 3.498 1 94.38 50 ARG B O 1
ATOM 1679 N N . ASP B 1 51 ? 6.781 5.391 3.297 1 93.38 51 ASP B N 1
ATOM 1680 C CA . ASP B 1 51 ? 7.887 5.488 2.346 1 93.38 51 ASP B CA 1
ATOM 1681 C C . ASP B 1 51 ? 9.203 5.047 2.984 1 93.38 51 ASP B C 1
ATOM 1683 O O . ASP B 1 51 ? 10.047 4.445 2.322 1 93.38 51 ASP B O 1
ATOM 1687 N N . ARG B 1 52 ? 9.305 5.316 4.215 1 96 52 ARG B N 1
ATOM 1688 C CA . ARG B 1 52 ? 10.492 4.867 4.934 1 96 52 ARG B CA 1
ATOM 1689 C C . ARG B 1 52 ? 10.547 3.344 5.004 1 96 52 ARG B C 1
ATOM 1691 O O . ARG B 1 52 ? 11.602 2.744 4.77 1 96 52 ARG B O 1
ATOM 1698 N N . ARG B 1 53 ? 9.461 2.801 5.297 1 97.06 53 ARG B N 1
ATOM 1699 C CA . ARG B 1 53 ? 9.383 1.344 5.348 1 97.06 53 ARG B CA 1
ATOM 1700 C C . ARG B 1 53 ? 9.633 0.732 3.975 1 97.06 53 ARG B C 1
ATOM 1702 O O . ARG B 1 53 ? 10.336 -0.275 3.855 1 97.06 53 ARG B O 1
ATOM 1709 N N . GLU B 1 54 ? 9.039 1.414 3.037 1 97.5 5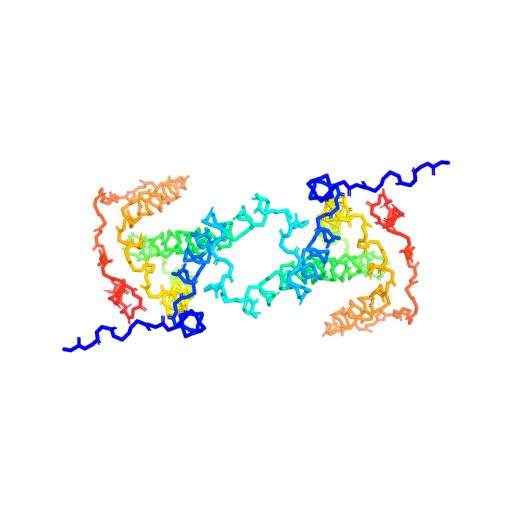4 GLU B N 1
ATOM 1710 C CA . GLU B 1 54 ? 9.242 0.941 1.672 1 97.5 54 GLU B CA 1
ATOM 1711 C C . GLU B 1 54 ? 10.711 1.031 1.268 1 97.5 54 GLU B C 1
ATOM 1713 O O . GLU B 1 54 ? 11.258 0.093 0.684 1 97.5 54 GLU B O 1
ATOM 1718 N N . LEU B 1 55 ? 11.258 2.127 1.535 1 98.31 55 LEU B N 1
ATOM 1719 C CA . LEU B 1 55 ? 12.672 2.312 1.239 1 98.31 55 LEU B CA 1
ATOM 1720 C C . LEU B 1 55 ? 13.508 1.22 1.893 1 98.31 55 LEU B C 1
ATOM 1722 O O . LEU B 1 55 ? 14.336 0.584 1.229 1 98.31 55 LEU B O 1
ATOM 1726 N N . LYS B 1 56 ? 13.273 0.95 3.154 1 98.38 56 LYS B N 1
ATOM 1727 C CA . LYS B 1 56 ? 14.016 -0.076 3.883 1 98.38 56 LYS B CA 1
ATOM 1728 C C . LYS B 1 56 ? 13.836 -1.446 3.234 1 98.38 56 LYS B C 1
ATOM 1730 O O . LYS B 1 56 ? 14.812 -2.184 3.057 1 98.38 56 LYS B O 1
ATOM 1735 N N . SER B 1 57 ? 12.672 -1.723 2.904 1 98.19 57 SER B N 1
ATOM 1736 C CA . SER B 1 57 ? 12.359 -3.023 2.32 1 98.19 57 SER B CA 1
ATOM 1737 C C . SER B 1 57 ? 13.039 -3.197 0.965 1 98.19 57 SER B C 1
ATOM 1739 O O . SER B 1 57 ? 13.68 -4.219 0.712 1 98.19 57 SER B O 1
ATOM 1741 N N . ARG B 1 58 ? 12.883 -2.217 0.16 1 98.5 58 ARG B N 1
ATOM 1742 C CA . ARG B 1 58 ? 13.445 -2.289 -1.187 1 98.5 58 ARG B CA 1
ATOM 1743 C C . ARG B 1 58 ? 14.969 -2.297 -1.146 1 98.5 58 ARG B C 1
ATOM 1745 O O . ARG B 1 58 ? 15.609 -3.006 -1.923 1 98.5 58 ARG B O 1
ATOM 1752 N N . LEU B 1 59 ? 15.531 -1.473 -0.262 1 98.5 59 LEU B N 1
ATOM 1753 C CA . LEU B 1 59 ? 16.984 -1.445 -0.101 1 98.5 59 LEU B CA 1
ATOM 1754 C C . LEU B 1 59 ? 17.5 -2.805 0.354 1 98.5 59 LEU B C 1
ATOM 1756 O O . LEU B 1 59 ? 18.5 -3.297 -0.172 1 98.5 59 LEU B O 1
ATOM 1760 N N . THR B 1 60 ? 16.844 -3.408 1.297 1 98.5 60 THR B N 1
ATOM 1761 C CA . THR B 1 60 ? 17.234 -4.73 1.782 1 98.5 60 THR B CA 1
ATOM 1762 C C . THR B 1 60 ? 17.188 -5.754 0.651 1 98.5 60 THR B C 1
ATOM 1764 O O . THR B 1 60 ? 18.141 -6.527 0.475 1 98.5 60 THR B O 1
ATOM 1767 N N . THR B 1 61 ? 16.156 -5.695 -0.115 1 98.25 61 THR B N 1
ATOM 1768 C CA . THR B 1 61 ? 16 -6.609 -1.243 1 98.25 61 THR B CA 1
ATOM 1769 C C . THR B 1 61 ? 17.094 -6.363 -2.281 1 98.25 61 THR B C 1
ATOM 1771 O O . THR B 1 61 ? 17.6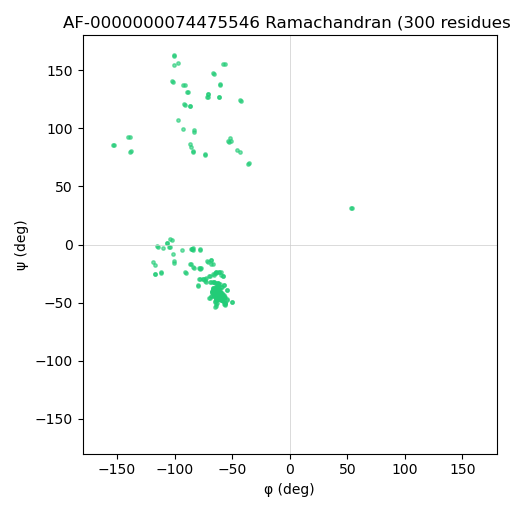72 -7.309 -2.818 1 98.25 61 THR B O 1
ATOM 1774 N N . LEU B 1 62 ? 17.344 -5.129 -2.557 1 97.5 62 LEU B N 1
ATOM 1775 C CA . LEU B 1 62 ? 18.422 -4.77 -3.48 1 97.5 62 LEU B CA 1
ATOM 1776 C C . LEU B 1 62 ? 19.75 -5.359 -3.023 1 97.5 62 LEU B C 1
ATOM 1778 O O . LEU B 1 62 ? 20.422 -6.047 -3.793 1 97.5 62 LEU B O 1
ATOM 1782 N N . LEU B 1 63 ? 20.062 -5.145 -1.775 1 96.56 63 LEU B N 1
ATOM 1783 C CA . LEU B 1 63 ? 21.344 -5.594 -1.232 1 96.56 63 LEU B CA 1
ATOM 1784 C C . LEU B 1 63 ? 21.422 -7.117 -1.228 1 96.56 63 LEU B C 1
ATOM 1786 O O . LEU B 1 63 ? 22.469 -7.688 -1.529 1 96.56 63 LEU B O 1
ATOM 1790 N N . GLU B 1 64 ? 20.344 -7.75 -0.875 1 96.31 64 GLU B N 1
ATOM 1791 C CA . GLU B 1 64 ? 20.297 -9.211 -0.895 1 96.31 64 GLU B CA 1
ATOM 1792 C C . GLU B 1 64 ? 20.641 -9.758 -2.279 1 96.31 64 GLU B C 1
ATOM 1794 O O . GLU B 1 64 ? 21.453 -10.664 -2.41 1 96.31 64 GLU B O 1
ATOM 1799 N N . HIS B 1 65 ? 20.047 -9.141 -3.311 1 96.38 65 HIS B N 1
ATOM 1800 C CA . HIS B 1 65 ? 20.203 -9.664 -4.66 1 96.38 65 HIS B CA 1
ATOM 1801 C C . HIS B 1 65 ? 21.562 -9.266 -5.238 1 96.38 65 HIS B C 1
ATOM 1803 O O . HIS B 1 65 ? 22.141 -10 -6.043 1 96.38 65 HIS B O 1
ATOM 1809 N N . VAL B 1 66 ? 22.078 -8.125 -4.801 1 94.56 66 VAL B N 1
ATOM 1810 C CA . VAL B 1 66 ? 23.422 -7.758 -5.207 1 94.56 66 VAL B CA 1
ATOM 1811 C C . VAL B 1 66 ? 24.438 -8.734 -4.594 1 94.56 66 VAL B C 1
ATOM 1813 O O . VAL B 1 66 ? 25.391 -9.148 -5.258 1 94.56 66 VAL B O 1
ATOM 1816 N N . LEU B 1 67 ? 24.25 -9.117 -3.352 1 93.31 67 LEU B N 1
ATOM 1817 C CA . LEU B 1 67 ? 25.109 -10.094 -2.693 1 93.31 67 LEU B CA 1
ATOM 1818 C C . LEU B 1 67 ? 25.047 -11.438 -3.414 1 93.31 67 LEU B C 1
ATOM 1820 O O . LEU B 1 67 ? 26.078 -12.07 -3.641 1 93.31 67 LEU B O 1
ATOM 1824 N N . LYS B 1 68 ? 23.828 -11.836 -3.746 1 93.5 68 LYS B N 1
ATOM 1825 C CA . LYS B 1 68 ? 23.688 -13.086 -4.488 1 93.5 68 LYS B CA 1
ATOM 1826 C C . LYS B 1 68 ? 24.5 -13.047 -5.785 1 93.5 68 LYS B C 1
ATOM 1828 O O . LYS B 1 68 ? 25.25 -13.984 -6.082 1 93.5 68 LYS B O 1
ATOM 1833 N N . ARG B 1 69 ? 24.25 -11.977 -6.48 1 93.12 69 ARG B N 1
ATOM 1834 C CA . ARG B 1 69 ? 24.922 -11.852 -7.77 1 93.12 69 ARG B CA 1
ATOM 1835 C C . ARG B 1 69 ? 26.438 -11.836 -7.602 1 93.12 69 ARG B C 1
ATOM 1837 O O . ARG B 1 69 ? 27.172 -12.359 -8.453 1 93.12 69 ARG B O 1
ATOM 1844 N N . LYS B 1 70 ? 26.953 -11.281 -6.562 1 89.62 70 LYS B N 1
ATOM 1845 C CA . LYS B 1 70 ? 28.391 -11.109 -6.332 1 89.62 70 LYS B CA 1
ATOM 1846 C C . LYS B 1 70 ? 29.016 -12.398 -5.82 1 89.62 70 LYS B C 1
ATOM 1848 O O . LYS B 1 70 ? 30.125 -12.75 -6.219 1 89.62 70 LYS B O 1
ATOM 1853 N N . TYR B 1 71 ? 28.312 -13.172 -5.016 1 89 71 TYR B N 1
ATOM 1854 C CA . TYR B 1 71 ? 29.016 -14.219 -4.277 1 89 71 TYR B CA 1
ATOM 1855 C C . TYR B 1 71 ? 28.516 -15.602 -4.691 1 89 71 TYR B C 1
ATOM 1857 O O . TYR B 1 71 ? 29.25 -16.578 -4.559 1 89 71 TYR B O 1
ATOM 1865 N N . VAL B 1 72 ? 27.312 -15.594 -5.148 1 88.19 72 VAL B N 1
ATOM 1866 C CA . VAL B 1 72 ? 26.766 -16.906 -5.488 1 88.19 72 VAL B CA 1
ATOM 1867 C C . VAL B 1 72 ? 27.047 -17.219 -6.957 1 88.19 72 VAL B C 1
ATOM 1869 O O . VAL B 1 72 ? 26.641 -16.469 -7.848 1 88.19 72 VAL B O 1
ATOM 1872 N N . ASN B 1 73 ? 27.75 -18.297 -7.18 1 87.31 73 ASN B N 1
ATOM 1873 C CA . ASN B 1 73 ? 28.031 -18.719 -8.547 1 87.31 73 ASN B CA 1
ATOM 1874 C C . ASN B 1 73 ? 26.906 -19.594 -9.109 1 87.31 73 ASN B C 1
ATOM 1876 O O . ASN B 1 73 ? 26.953 -20.812 -8.992 1 87.31 73 ASN B O 1
ATOM 1880 N N . SER B 1 74 ? 25.984 -18.922 -9.625 1 87.88 74 SER B N 1
ATOM 1881 C CA . SER B 1 74 ? 24.828 -19.594 -10.219 1 87.88 74 SER B CA 1
ATOM 1882 C C . SER B 1 74 ? 24.391 -18.891 -11.5 1 87.88 74 SER B C 1
ATOM 1884 O O . SER B 1 74 ? 23.516 -18.016 -11.461 1 87.88 74 SER B O 1
ATOM 1886 N N . SER B 1 75 ? 24.906 -19.344 -12.594 1 89 75 SER B N 1
ATOM 1887 C CA . SER B 1 75 ? 24.578 -18.719 -13.875 1 89 75 SER B CA 1
ATOM 1888 C C . SER B 1 75 ? 23.094 -18.875 -14.203 1 89 75 SER B C 1
ATOM 1890 O O . SER B 1 75 ? 22.516 -18.016 -14.867 1 89 75 SER B O 1
ATOM 1892 N N . TYR B 1 76 ? 22.516 -19.891 -13.602 1 91.38 76 TYR B N 1
ATOM 1893 C CA . TYR B 1 76 ? 21.109 -20.188 -13.852 1 91.38 76 TYR B CA 1
ATOM 1894 C C . TYR B 1 76 ? 20.219 -19.109 -13.25 1 91.38 76 TYR B C 1
ATOM 1896 O O . TYR B 1 76 ? 19.188 -18.766 -13.82 1 91.38 76 TYR B O 1
ATOM 1904 N N . ASN B 1 77 ? 20.734 -18.5 -12.227 1 91.44 77 ASN B N 1
ATOM 1905 C CA . ASN B 1 77 ? 19.891 -17.578 -11.469 1 91.44 77 ASN B CA 1
ATOM 1906 C C . ASN B 1 77 ? 20.266 -16.125 -11.719 1 91.44 77 ASN B C 1
ATOM 1908 O O . ASN B 1 77 ? 19.562 -15.211 -11.281 1 91.44 77 ASN B O 1
ATOM 1912 N N . TYR B 1 78 ? 21.203 -15.906 -12.539 1 92.62 78 TYR B N 1
ATOM 1913 C CA . TYR B 1 78 ? 21.766 -14.57 -12.672 1 92.62 78 TYR B CA 1
ATOM 1914 C C . TYR B 1 78 ? 20.75 -13.609 -13.289 1 92.62 78 TYR B C 1
ATOM 1916 O O . TYR B 1 78 ? 20.578 -12.484 -12.812 1 92.62 78 TYR B O 1
ATOM 1924 N N . ARG B 1 79 ? 20.125 -14.062 -14.266 1 93.38 79 ARG B N 1
ATOM 1925 C CA . ARG B 1 79 ? 19.172 -13.203 -14.953 1 93.38 79 ARG B CA 1
ATOM 1926 C C . ARG B 1 79 ? 18.078 -12.742 -14 1 93.38 79 ARG B C 1
ATOM 1928 O O . ARG B 1 79 ? 17.75 -11.555 -13.961 1 93.38 79 ARG B O 1
ATOM 1935 N N . GLY B 1 80 ? 17.547 -13.641 -13.227 1 95.44 80 GLY B N 1
ATOM 1936 C CA . GLY B 1 80 ? 16.5 -13.312 -12.266 1 95.44 80 GLY B CA 1
ATOM 1937 C C . GLY B 1 80 ? 16.969 -12.328 -11.203 1 95.44 80 GLY B C 1
ATOM 1938 O O . GLY B 1 80 ? 16.234 -11.391 -10.867 1 95.44 80 GLY B O 1
ATOM 1939 N N . TRP B 1 81 ? 18.156 -12.516 -10.742 1 95.12 81 TRP B N 1
ATOM 1940 C CA . TRP B 1 81 ? 18.703 -11.625 -9.727 1 95.12 81 TRP B CA 1
ATOM 1941 C C . TRP B 1 81 ? 18.922 -10.227 -10.289 1 95.12 81 TRP B C 1
ATOM 1943 O O . TRP B 1 81 ? 18.578 -9.234 -9.648 1 95.12 81 TRP B O 1
ATOM 1953 N N . GLU B 1 82 ? 19.422 -10.141 -11.469 1 95.31 82 GLU B N 1
ATOM 1954 C CA . GLU B 1 82 ? 19.688 -8.852 -12.102 1 95.31 82 GLU B CA 1
ATOM 1955 C C . GLU B 1 82 ? 18.406 -8.094 -12.383 1 95.31 82 GLU B C 1
ATOM 1957 O O . GLU B 1 82 ? 18.344 -6.875 -12.203 1 95.31 82 GLU B O 1
ATOM 1962 N N . GLU B 1 83 ? 17.422 -8.82 -12.812 1 96.25 83 GLU B N 1
ATOM 1963 C CA . GLU B 1 83 ? 16.109 -8.188 -13.016 1 96.25 83 GLU B CA 1
ATOM 1964 C C . GLU B 1 83 ? 15.586 -7.59 -11.711 1 96.25 83 GLU B C 1
ATOM 1966 O O . GLU B 1 83 ? 15.055 -6.477 -11.711 1 96.25 83 GLU B O 1
ATOM 1971 N N . THR B 1 84 ? 15.688 -8.328 -10.633 1 97.06 84 THR B N 1
ATOM 1972 C CA . THR B 1 84 ? 15.266 -7.836 -9.328 1 97.06 84 THR B CA 1
ATOM 1973 C C . THR B 1 84 ? 16.078 -6.602 -8.93 1 97.06 84 THR B C 1
ATOM 1975 O O . THR B 1 84 ? 15.508 -5.602 -8.484 1 97.06 84 THR B O 1
ATOM 1978 N N . ILE B 1 85 ? 17.312 -6.637 -9.133 1 96.69 85 ILE B N 1
ATOM 1979 C CA . ILE B 1 85 ? 18.188 -5.516 -8.797 1 96.69 85 ILE B CA 1
ATOM 1980 C C . ILE B 1 85 ? 17.75 -4.27 -9.555 1 96.69 85 ILE B C 1
ATOM 1982 O O . ILE B 1 85 ? 17.547 -3.205 -8.953 1 96.69 85 ILE B O 1
ATOM 1986 N N . LEU B 1 86 ? 17.531 -4.445 -10.812 1 96.94 86 LEU B N 1
ATOM 1987 C CA . LEU B 1 86 ? 17.141 -3.314 -11.641 1 96.94 86 LEU B CA 1
ATOM 1988 C C . LEU B 1 86 ? 15.789 -2.752 -11.188 1 96.94 86 LEU B C 1
ATOM 1990 O O . LEU B 1 86 ? 15.609 -1.534 -11.125 1 96.94 86 LEU B O 1
ATOM 1994 N N . ARG B 1 87 ? 14.961 -3.59 -10.859 1 97.69 87 ARG B N 1
ATOM 1995 C CA . ARG B 1 87 ? 13.641 -3.172 -10.383 1 97.69 87 ARG B CA 1
ATOM 1996 C C . ARG B 1 87 ? 13.758 -2.377 -9.086 1 97.69 87 ARG B C 1
ATOM 1998 O O . ARG B 1 87 ? 13.156 -1.312 -8.945 1 97.69 87 ARG B O 1
ATOM 2005 N N . GLU B 1 88 ? 14.484 -2.943 -8.141 1 98 88 GLU B N 1
ATOM 2006 C CA . GLU B 1 88 ? 14.641 -2.26 -6.855 1 98 88 GLU B CA 1
ATOM 2007 C C . GLU B 1 88 ? 15.367 -0.929 -7.027 1 98 88 GLU B C 1
ATOM 2009 O O . GLU B 1 88 ? 15.047 0.052 -6.355 1 98 88 GLU B O 1
ATOM 2014 N N . GLN B 1 89 ? 16.297 -0.896 -7.957 1 97.44 89 GLN B N 1
ATOM 2015 C CA . GLN B 1 89 ? 16.969 0.357 -8.258 1 97.44 89 GLN B CA 1
ATOM 2016 C C . GLN B 1 89 ? 15.992 1.406 -8.781 1 97.44 89 GLN B C 1
ATOM 2018 O O . GLN B 1 89 ? 15.992 2.547 -8.312 1 97.44 89 GLN B O 1
ATOM 2023 N N . ASP B 1 90 ? 15.195 0.983 -9.688 1 97.62 90 ASP B N 1
ATOM 2024 C CA . ASP B 1 90 ? 14.219 1.903 -10.266 1 97.62 90 ASP B CA 1
ATOM 2025 C C . ASP B 1 90 ? 13.25 2.42 -9.211 1 97.62 90 ASP B C 1
ATOM 2027 O O . ASP B 1 90 ? 12.977 3.621 -9.141 1 97.62 90 ASP B O 1
ATOM 2031 N N . GLU B 1 91 ? 12.773 1.517 -8.383 1 98.12 91 GLU B N 1
ATOM 2032 C CA . GLU B 1 91 ? 11.797 1.892 -7.359 1 98.12 91 GLU B CA 1
ATOM 2033 C C . GLU B 1 91 ? 12.422 2.799 -6.305 1 98.12 91 GLU B C 1
ATOM 2035 O O . GLU B 1 91 ? 11.797 3.752 -5.844 1 98.12 91 GLU B O 1
ATOM 2040 N N . LEU B 1 92 ? 13.586 2.484 -5.949 1 98.31 92 LEU B N 1
ATOM 2041 C CA . LEU B 1 92 ? 14.281 3.301 -4.961 1 98.31 92 LEU B CA 1
ATOM 2042 C C . LEU B 1 92 ? 14.57 4.691 -5.516 1 98.31 92 LEU B C 1
ATOM 2044 O O . LEU B 1 92 ? 14.469 5.684 -4.789 1 98.31 92 LEU B O 1
ATOM 2048 N N . LYS B 1 93 ? 14.906 4.781 -6.793 1 97.75 93 LYS B N 1
ATOM 2049 C CA . LYS B 1 93 ? 15.094 6.078 -7.438 1 97.75 93 LYS B CA 1
ATOM 2050 C C . LYS B 1 93 ? 13.812 6.91 -7.371 1 97.75 93 LYS B C 1
ATOM 2052 O O . LYS B 1 93 ? 13.859 8.102 -7.074 1 97.75 93 LYS B O 1
ATOM 2057 N N . ASN B 1 94 ? 12.781 6.258 -7.648 1 97.69 94 ASN B N 1
ATOM 2058 C CA . ASN B 1 94 ? 11.492 6.941 -7.609 1 97.69 94 ASN B CA 1
ATOM 2059 C C . ASN B 1 94 ? 11.188 7.469 -6.211 1 97.69 94 ASN B C 1
ATOM 2061 O O . ASN B 1 94 ? 10.742 8.609 -6.055 1 97.69 94 ASN B O 1
ATOM 2065 N N . ILE B 1 95 ? 11.398 6.672 -5.168 1 97.88 95 ILE B N 1
ATOM 2066 C CA . ILE B 1 95 ? 11.125 7.055 -3.785 1 97.88 95 ILE B CA 1
ATOM 2067 C C . ILE B 1 95 ? 11.969 8.273 -3.414 1 97.88 95 ILE B C 1
ATOM 2069 O O . ILE B 1 95 ? 11.453 9.25 -2.863 1 97.88 95 ILE B O 1
ATOM 2073 N N . LEU B 1 96 ? 13.234 8.188 -3.77 1 97.69 96 LEU B N 1
ATOM 2074 C CA . LEU B 1 96 ? 14.148 9.258 -3.383 1 97.69 96 LEU B CA 1
ATOM 2075 C C . LEU B 1 96 ? 13.898 10.516 -4.207 1 97.69 96 LEU B C 1
ATOM 2077 O O . LEU B 1 96 ? 14.117 11.633 -3.727 1 97.69 96 LEU B O 1
ATOM 2081 N N . ALA B 1 97 ? 13.422 10.375 -5.434 1 97.25 97 ALA B N 1
ATOM 2082 C CA . ALA B 1 97 ? 13.055 11.531 -6.25 1 97.25 97 ALA B CA 1
ATOM 2083 C C . ALA B 1 97 ? 11.844 12.258 -5.664 1 97.25 97 ALA B C 1
ATOM 2085 O O . ALA B 1 97 ? 11.812 13.492 -5.625 1 97.25 97 ALA B O 1
ATOM 2086 N N . ASP B 1 98 ? 10.906 11.547 -5.172 1 96.69 98 ASP B N 1
ATOM 2087 C CA . ASP B 1 98 ? 9.703 12.109 -4.578 1 96.69 98 ASP B CA 1
ATOM 2088 C C . ASP B 1 98 ? 10 12.734 -3.217 1 96.69 98 ASP B C 1
ATOM 2090 O O . ASP B 1 98 ? 9.344 13.703 -2.816 1 96.69 98 ASP B O 1
ATOM 2094 N N . SER B 1 99 ? 10.961 12.148 -2.545 1 97.75 99 SER B N 1
ATOM 2095 C CA . SER B 1 99 ? 11.32 12.578 -1.199 1 97.75 99 SER B CA 1
ATOM 2096 C C . SER B 1 99 ? 12.828 12.602 -1.01 1 97.75 99 SER B C 1
ATOM 2098 O O . SER B 1 99 ? 13.391 11.742 -0.321 1 97.75 99 SER B O 1
ATOM 2100 N N . PRO B 1 100 ? 13.43 13.648 -1.5 1 97.56 100 PRO B N 1
ATOM 2101 C CA . PRO B 1 100 ? 14.883 13.734 -1.402 1 97.56 100 PRO B CA 1
ATOM 2102 C C . PRO B 1 100 ? 15.383 13.75 0.042 1 97.56 100 PRO B C 1
ATOM 2104 O O . PRO B 1 100 ? 16.5 13.297 0.32 1 97.56 100 PRO B O 1
ATOM 2107 N N . SER B 1 101 ? 14.555 14.148 0.913 1 96.38 101 SER B N 1
ATOM 2108 C CA . SER B 1 101 ? 14.961 14.211 2.312 1 96.38 101 SER B CA 1
ATOM 2109 C C . SER B 1 101 ? 15.18 12.812 2.891 1 96.38 101 SER B C 1
ATOM 2111 O O . SER B 1 101 ? 15.789 12.664 3.951 1 96.38 101 SER B O 1
ATOM 2113 N N . LEU B 1 102 ? 14.742 11.812 2.221 1 97.5 102 LEU B N 1
ATOM 2114 C CA . LEU B 1 102 ? 14.883 10.445 2.689 1 97.5 102 LEU B CA 1
ATOM 2115 C C . LEU B 1 102 ? 16.297 9.93 2.457 1 97.5 102 LEU B C 1
ATOM 2117 O O . LEU B 1 102 ? 16.656 8.836 2.902 1 97.5 102 LEU B O 1
ATOM 2121 N N . GLN B 1 103 ? 17.062 10.75 1.825 1 97.31 103 GLN B N 1
ATOM 2122 C CA . GLN B 1 103 ? 18.469 10.391 1.666 1 97.31 103 GLN B CA 1
ATOM 2123 C C . GLN B 1 103 ? 19.141 10.211 3.021 1 97.31 103 GLN B C 1
ATOM 2125 O O . GLN B 1 103 ? 20 9.328 3.182 1 97.31 103 GLN B O 1
ATOM 2130 N N . GLY B 1 104 ? 18.828 11.102 3.91 1 96.44 104 GLY B N 1
ATOM 2131 C CA . GLY B 1 104 ? 19.359 10.938 5.254 1 96.44 104 GLY B CA 1
ATOM 2132 C C . GLY B 1 104 ? 18.953 9.625 5.898 1 96.44 104 GLY B C 1
ATOM 2133 O O . GLY B 1 104 ? 19.781 8.953 6.516 1 96.44 104 GLY B O 1
ATOM 2134 N N . TYR B 1 105 ? 17.719 9.25 5.727 1 97.31 105 TYR B N 1
ATOM 2135 C CA . TYR B 1 105 ? 17.203 7.996 6.266 1 97.31 105 TYR B CA 1
ATOM 2136 C C . TYR B 1 105 ? 17.891 6.805 5.609 1 97.31 105 TYR B C 1
ATOM 2138 O O . TYR B 1 105 ? 18.203 5.816 6.273 1 97.31 105 TYR B O 1
ATOM 2146 N N . TRP B 1 106 ? 18.125 6.863 4.344 1 98 106 TRP B N 1
ATOM 2147 C CA . TRP B 1 106 ? 18.875 5.855 3.602 1 98 106 TRP B CA 1
ATOM 2148 C C . TRP B 1 106 ? 20.203 5.551 4.293 1 98 106 TRP B C 1
ATOM 2150 O O . TRP B 1 106 ? 20.516 4.387 4.566 1 98 106 TRP B O 1
ATOM 2160 N N . LEU B 1 107 ? 20.891 6.582 4.602 1 97.38 107 LEU B N 1
ATOM 2161 C CA . LEU B 1 107 ? 22.188 6.414 5.234 1 97.38 107 LEU B CA 1
ATOM 2162 C C . LEU B 1 107 ? 22.047 5.824 6.633 1 97.38 107 LEU B C 1
ATOM 2164 O O . LEU B 1 107 ? 22.844 4.984 7.043 1 97.38 107 LEU B O 1
ATOM 2168 N N . GLU B 1 108 ? 21.031 6.246 7.277 1 97.44 108 GLU B N 1
ATOM 2169 C CA . GLU B 1 108 ? 20.797 5.809 8.648 1 97.44 108 GLU B CA 1
ATOM 2170 C C . GLU B 1 108 ? 20.516 4.309 8.711 1 97.44 108 GLU B C 1
ATOM 2172 O O . GLU B 1 108 ? 20.953 3.625 9.633 1 97.44 108 GLU B O 1
ATOM 2177 N N . VAL B 1 109 ? 19.812 3.789 7.738 1 97.94 109 VAL B N 1
ATOM 2178 C CA . VAL B 1 109 ? 19.297 2.426 7.859 1 97.94 109 VAL B CA 1
ATOM 2179 C C . VAL B 1 109 ? 20.141 1.484 6.996 1 97.94 109 VAL B C 1
ATOM 2181 O O . VAL B 1 109 ? 19.938 0.269 7.012 1 97.94 109 VAL B O 1
ATOM 2184 N N . PHE B 1 110 ? 21.094 1.981 6.285 1 98.12 110 PHE B N 1
ATOM 2185 C CA . PHE B 1 110 ? 21.812 1.207 5.289 1 98.12 110 PHE B CA 1
ATOM 2186 C C . PHE B 1 110 ? 22.438 -0.038 5.914 1 98.12 110 PHE B C 1
ATOM 2188 O O . PHE B 1 110 ? 22.219 -1.153 5.438 1 98.12 110 PHE B O 1
ATOM 2195 N N . ASP B 1 111 ? 23.156 0.184 6.996 1 97.56 111 ASP B N 1
ATOM 2196 C CA . ASP B 1 111 ? 23.859 -0.932 7.617 1 97.56 111 ASP B CA 1
ATOM 2197 C C . ASP B 1 111 ? 22.875 -1.991 8.117 1 97.56 111 ASP B C 1
ATOM 2199 O O . ASP B 1 111 ? 23.109 -3.189 7.953 1 97.56 111 ASP B O 1
ATOM 2203 N N . SER B 1 112 ? 21.828 -1.558 8.734 1 98.12 112 SER B N 1
ATOM 2204 C CA . SER B 1 112 ? 20.844 -2.516 9.219 1 98.12 112 SER B CA 1
ATOM 2205 C C . SER B 1 112 ? 20.188 -3.275 8.07 1 98.12 112 SER B C 1
ATOM 2207 O O . SER B 1 112 ? 19.875 -4.461 8.203 1 98.12 112 SER B O 1
ATOM 2209 N N . CYS B 1 113 ? 19.953 -2.609 6.969 1 98.44 113 CYS B N 1
ATOM 2210 C CA . CYS B 1 113 ? 19.406 -3.268 5.785 1 98.44 113 CYS B CA 1
ATOM 2211 C C . CYS B 1 113 ? 20.375 -4.305 5.242 1 98.44 113 CYS B C 1
ATOM 2213 O O . CYS B 1 113 ? 19.969 -5.391 4.832 1 98.44 113 CYS B O 1
ATOM 2215 N N . TYR B 1 114 ? 21.609 -3.959 5.289 1 97.94 114 TYR B N 1
ATOM 2216 C CA . TYR B 1 114 ? 22.625 -4.906 4.848 1 97.94 114 TYR B CA 1
ATOM 2217 C C . TYR B 1 114 ? 22.641 -6.141 5.734 1 97.94 114 TYR B C 1
ATOM 2219 O O . TYR B 1 114 ? 22.688 -7.27 5.238 1 97.94 114 TYR B O 1
ATOM 2227 N N . GLN B 1 115 ? 22.625 -5.871 7.027 1 97.69 115 GLN B N 1
ATOM 2228 C CA . GLN B 1 115 ? 22.641 -6.996 7.957 1 97.69 115 GLN B CA 1
ATOM 2229 C C . GLN B 1 115 ? 21.422 -7.895 7.758 1 97.69 115 GLN B C 1
ATOM 2231 O O . GLN B 1 115 ? 21.531 -9.125 7.812 1 97.69 115 GLN B O 1
ATOM 2236 N N . LEU B 1 116 ? 20.297 -7.289 7.543 1 97.69 116 LEU B N 1
ATOM 2237 C CA . LEU B 1 116 ? 19.094 -8.055 7.297 1 97.69 116 LEU B CA 1
ATOM 2238 C C . LEU B 1 116 ? 19.188 -8.836 5.988 1 97.69 116 LEU B C 1
ATOM 2240 O O . LEU B 1 116 ? 18.797 -10 5.918 1 97.69 116 LEU B O 1
ATOM 2244 N N . ALA B 1 117 ? 19.719 -8.203 4.961 1 97.12 117 ALA B N 1
ATOM 2245 C CA . ALA B 1 117 ? 19.922 -8.875 3.68 1 97.12 117 ALA B CA 1
ATOM 2246 C C . ALA B 1 117 ? 20.828 -10.102 3.848 1 97.12 117 ALA B C 1
ATOM 2248 O O . ALA B 1 117 ? 20.516 -11.172 3.314 1 97.12 117 ALA B O 1
ATOM 2249 N N . LYS B 1 118 ? 21.875 -9.906 4.582 1 95.25 118 LYS B N 1
ATOM 2250 C CA . LYS B 1 118 ? 22.797 -11 4.863 1 95.25 118 LYS B CA 1
ATOM 2251 C C . LYS B 1 118 ? 22.094 -12.141 5.59 1 95.25 118 LYS B C 1
ATOM 2253 O O . LYS B 1 118 ? 22.234 -13.312 5.223 1 95.25 118 LYS B O 1
ATOM 2258 N N . ARG B 1 119 ? 21.344 -11.805 6.586 1 94.94 119 ARG B N 1
ATOM 2259 C CA . ARG B 1 119 ? 20.594 -12.797 7.359 1 94.94 119 ARG B CA 1
ATOM 2260 C C . ARG B 1 119 ? 19.625 -13.562 6.473 1 94.94 119 ARG B C 1
ATOM 2262 O O . ARG B 1 119 ? 19.5 -14.781 6.586 1 94.94 119 ARG B O 1
ATOM 2269 N N . ARG B 1 120 ? 18.953 -12.867 5.625 1 94.25 120 ARG B N 1
ATOM 2270 C CA . ARG B 1 120 ? 18.016 -13.5 4.703 1 94.25 120 ARG B CA 1
ATOM 2271 C C . ARG B 1 120 ? 18.719 -14.469 3.773 1 94.25 120 ARG B C 1
ATOM 2273 O O . ARG B 1 120 ? 18.219 -15.562 3.5 1 94.25 120 ARG B O 1
ATOM 2280 N N . LEU B 1 121 ? 19.875 -14.039 3.26 1 93.19 121 LEU B N 1
ATOM 2281 C CA . LEU B 1 121 ? 20.656 -14.867 2.344 1 93.19 121 LEU B CA 1
ATOM 2282 C C . LEU B 1 121 ? 21.141 -16.141 3.035 1 93.19 121 LEU B C 1
ATOM 2284 O O . LEU B 1 121 ? 20.969 -17.234 2.498 1 93.19 121 LEU B O 1
ATOM 2288 N N . VAL B 1 122 ? 21.594 -16.062 4.227 1 90.12 122 VAL B N 1
ATOM 2289 C CA . VAL B 1 122 ? 22.219 -17.203 4.895 1 90.12 122 VAL B CA 1
ATOM 2290 C C . VAL B 1 122 ? 21.141 -18.078 5.52 1 90.12 122 VAL B C 1
ATOM 2292 O O . VAL B 1 122 ? 21.422 -19.203 5.961 1 90.12 122 VAL B O 1
ATOM 2295 N N . ALA B 1 123 ? 19.969 -17.484 5.699 1 91.62 123 ALA B N 1
ATOM 2296 C CA . ALA B 1 123 ? 18.844 -18.297 6.148 1 91.62 123 ALA B CA 1
ATOM 2297 C C . ALA B 1 123 ? 18.578 -19.453 5.18 1 91.62 123 ALA B C 1
ATOM 2299 O O . ALA B 1 123 ? 18.031 -20.484 5.562 1 91.62 123 ALA B O 1
ATOM 2300 N N . ASN B 1 124 ? 18.938 -19.203 4.02 1 88.06 124 ASN B N 1
ATOM 2301 C CA . ASN B 1 124 ? 18.922 -20.266 3.02 1 88.06 124 ASN B CA 1
ATOM 2302 C C . ASN B 1 124 ? 20.219 -21.078 3.037 1 88.06 124 ASN B C 1
ATOM 2304 O O . ASN B 1 124 ? 21.297 -20.531 2.816 1 88.06 124 ASN B O 1
ATOM 2308 N N . SER B 1 125 ? 20.094 -22.312 3.295 1 86.88 125 SER B N 1
ATOM 2309 C CA . SER B 1 125 ? 21.234 -23.203 3.484 1 86.88 125 SER B CA 1
ATOM 2310 C C . SER B 1 125 ? 22.109 -23.234 2.238 1 86.88 125 SER B C 1
ATOM 2312 O O . SER B 1 125 ? 23.328 -23.438 2.33 1 86.88 125 SER B O 1
ATOM 2314 N N . ASP B 1 126 ? 21.562 -22.969 1.129 1 84.44 126 ASP B N 1
ATOM 2315 C CA . ASP B 1 126 ? 22.297 -23.016 -0.128 1 84.44 126 ASP B CA 1
ATOM 2316 C C . ASP B 1 126 ? 23.359 -21.922 -0.185 1 84.44 126 ASP B C 1
ATOM 2318 O O . ASP B 1 126 ? 24.328 -22.016 -0.955 1 84.44 126 ASP B O 1
ATOM 2322 N N . TYR B 1 127 ? 23.141 -20.969 0.738 1 86.81 127 TYR B N 1
ATOM 2323 C CA . TYR B 1 127 ? 24.031 -19.812 0.615 1 86.81 127 TYR B CA 1
ATOM 2324 C C . TYR B 1 127 ? 24.953 -19.688 1.824 1 86.81 127 TYR B C 1
ATOM 2326 O O . TYR B 1 127 ? 25.781 -18.797 1.888 1 86.81 127 TYR B O 1
ATOM 2334 N N . ARG B 1 128 ? 24.781 -20.594 2.775 1 84.88 128 ARG B N 1
ATOM 2335 C CA . ARG B 1 128 ? 25.531 -20.516 4.023 1 84.88 128 ARG B CA 1
ATOM 2336 C C . ARG B 1 128 ? 27.016 -20.703 3.777 1 84.88 128 ARG B C 1
ATOM 2338 O O . ARG B 1 128 ? 27.844 -20.25 4.57 1 84.88 128 ARG B O 1
ATOM 2345 N N . LYS B 1 129 ? 27.406 -21.344 2.732 1 87.75 129 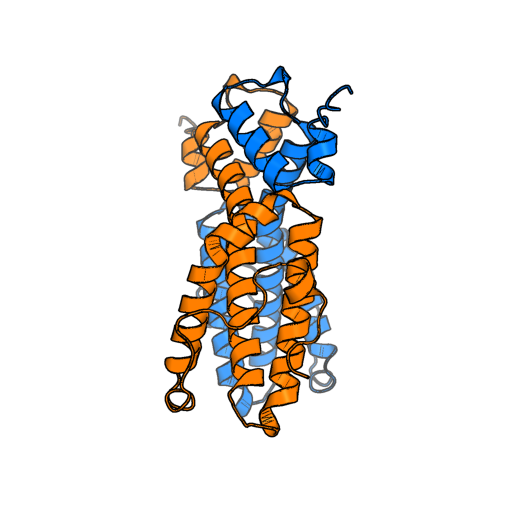LYS B N 1
ATOM 2346 C CA . LYS B 1 129 ? 28.797 -21.656 2.434 1 87.75 129 LYS B CA 1
ATOM 2347 C C . LYS B 1 129 ? 29.562 -20.406 2.02 1 87.75 129 LYS B C 1
ATOM 2349 O O . LYS B 1 129 ? 30.797 -20.406 1.981 1 87.75 129 LYS B O 1
ATOM 2354 N N . TYR B 1 130 ? 28.812 -19.406 1.726 1 86.81 130 TYR B N 1
ATOM 2355 C CA . TYR B 1 130 ? 29.484 -18.203 1.241 1 86.81 130 TYR B CA 1
ATOM 2356 C C . TYR B 1 130 ? 29.875 -17.281 2.398 1 86.81 130 TYR B C 1
ATOM 2358 O O . TYR B 1 130 ? 29.109 -17.141 3.357 1 86.81 130 TYR B O 1
ATOM 2366 N N . ALA B 1 131 ? 31.062 -16.844 2.416 1 85.88 131 ALA B N 1
ATOM 2367 C CA . ALA B 1 131 ? 31.578 -15.945 3.443 1 85.88 131 ALA B CA 1
ATOM 2368 C C . ALA B 1 131 ? 31.234 -14.492 3.133 1 85.88 131 ALA B C 1
ATOM 2370 O O . ALA B 1 131 ? 31.922 -13.836 2.352 1 85.88 131 ALA B O 1
ATOM 2371 N N . LEU B 1 132 ? 30.219 -14.133 3.746 1 89.56 132 LEU B N 1
ATOM 2372 C CA . LEU B 1 132 ? 29.781 -12.758 3.52 1 89.56 132 LEU B CA 1
ATOM 2373 C C . LEU B 1 132 ? 30.406 -11.812 4.535 1 89.56 132 LEU B C 1
ATOM 2375 O O . LEU B 1 132 ? 30.531 -12.148 5.715 1 89.56 132 LEU B O 1
ATOM 2379 N N . SER B 1 133 ? 30.844 -10.695 4.062 1 91.19 133 SER B N 1
ATOM 2380 C CA . SER B 1 133 ? 31.5 -9.695 4.906 1 91.19 133 SER B CA 1
ATOM 2381 C C . SER B 1 133 ? 30.531 -9.109 5.93 1 91.19 133 SER B C 1
ATOM 2383 O O . SER B 1 133 ? 29.328 -8.992 5.66 1 91.19 133 SER B O 1
ATOM 2385 N N . GLU B 1 134 ? 31.094 -8.773 7.105 1 92 134 GLU B N 1
ATOM 2386 C CA . GLU B 1 134 ? 30.297 -8.094 8.117 1 92 134 GLU B CA 1
ATOM 2387 C C . GLU B 1 134 ? 29.938 -6.672 7.688 1 92 134 GLU B C 1
ATOM 2389 O O . GLU B 1 134 ? 28.875 -6.16 8.023 1 92 134 GLU B O 1
ATOM 2394 N N . THR B 1 135 ? 30.906 -6.125 6.934 1 93.81 135 THR B N 1
ATOM 2395 C CA . THR B 1 135 ? 30.688 -4.785 6.41 1 93.81 135 THR B CA 1
ATOM 2396 C C . THR B 1 135 ? 30.281 -4.844 4.938 1 93.81 135 THR B C 1
ATOM 2398 O O . THR B 1 135 ? 30.812 -5.641 4.172 1 93.81 135 THR B O 1
ATOM 2401 N N . CYS B 1 136 ? 29.359 -4.008 4.613 1 94.19 136 CYS B N 1
ATOM 2402 C CA . CYS B 1 136 ? 28.844 -4.012 3.248 1 94.19 136 CYS B CA 1
ATOM 2403 C C . CYS B 1 136 ? 29.953 -3.68 2.25 1 94.19 136 CYS B C 1
ATOM 2405 O O . CYS B 1 136 ? 30.594 -2.639 2.361 1 94.19 136 CYS B O 1
ATOM 2407 N N . PRO B 1 137 ? 30.094 -4.48 1.34 1 91.62 137 PRO B N 1
ATOM 2408 C CA . PRO B 1 137 ? 31.156 -4.25 0.36 1 91.62 137 PRO B CA 1
ATOM 2409 C C . PRO B 1 137 ? 30.734 -3.303 -0.759 1 91.62 137 PRO B C 1
ATOM 2411 O O . PRO B 1 137 ? 31.531 -3.004 -1.652 1 91.62 137 PRO B O 1
ATOM 2414 N N . PHE B 1 138 ? 29.562 -2.875 -0.778 1 92.06 138 PHE B N 1
ATOM 2415 C CA . PHE B 1 138 ? 29.031 -2.031 -1.841 1 92.06 138 PHE B CA 1
ATOM 2416 C C . PHE B 1 138 ? 29 -0.569 -1.41 1 92.06 138 PHE B C 1
ATOM 2418 O O . PHE B 1 138 ? 29.109 -0.265 -0.22 1 92.06 138 PHE B O 1
ATOM 2425 N N . PRO B 1 139 ? 28.891 0.317 -2.451 1 91.69 139 PRO B N 1
ATOM 2426 C CA . PRO B 1 139 ? 28.781 1.736 -2.1 1 91.69 139 PRO B CA 1
ATOM 2427 C C . PRO B 1 139 ? 27.562 2.049 -1.249 1 91.69 139 PRO B C 1
ATOM 2429 O O . PRO B 1 139 ? 26.484 1.497 -1.488 1 91.69 139 PRO B O 1
ATOM 2432 N N . THR B 1 140 ? 27.734 2.881 -0.268 1 92.31 140 THR B N 1
ATOM 2433 C CA . THR B 1 140 ? 26.625 3.277 0.59 1 92.31 140 THR B CA 1
ATOM 2434 C C . THR B 1 140 ? 25.875 4.465 -0.01 1 92.31 140 THR B C 1
ATOM 2436 O O . THR B 1 140 ? 24.719 4.723 0.344 1 92.31 140 THR B O 1
ATOM 2439 N N . ASP B 1 141 ? 26.609 5.039 -0.925 1 92.06 141 ASP B N 1
ATOM 2440 C CA . ASP B 1 141 ? 26.031 6.195 -1.598 1 92.06 141 ASP B CA 1
ATOM 2441 C C . ASP B 1 141 ? 24.906 5.781 -2.535 1 92.06 141 ASP B C 1
ATOM 2443 O O . ASP B 1 141 ? 25.078 4.906 -3.383 1 92.06 141 ASP B O 1
ATOM 2447 N N . SER B 1 142 ? 23.719 6.418 -2.379 1 95.44 142 SER B N 1
ATOM 2448 C CA . SER B 1 142 ? 22.547 6.02 -3.148 1 95.44 142 SER B CA 1
ATOM 2449 C C . SER B 1 142 ? 22.766 6.242 -4.641 1 95.44 142 SER B C 1
ATOM 2451 O O . SER B 1 142 ? 22.328 5.438 -5.465 1 95.44 142 SER B O 1
ATOM 2453 N N . GLU B 1 143 ? 23.406 7.316 -5.004 1 93.31 143 GLU B N 1
ATOM 2454 C CA . GLU B 1 143 ? 23.641 7.594 -6.418 1 93.31 143 GLU B CA 1
ATOM 2455 C C . GLU B 1 143 ? 24.422 6.473 -7.082 1 93.31 143 GLU B C 1
ATOM 2457 O O . GLU B 1 143 ? 24.078 6.027 -8.18 1 93.31 143 GLU B O 1
ATOM 2462 N N . GLN B 1 144 ? 25.391 6.094 -6.445 1 92.81 144 GLN B N 1
ATOM 2463 C CA . GLN B 1 144 ? 26.219 5.023 -6.996 1 92.81 144 GLN B CA 1
ATOM 2464 C C . GLN B 1 144 ? 25.469 3.693 -6.992 1 92.81 144 GLN B C 1
ATOM 2466 O O . GLN B 1 144 ? 25.406 3.004 -8.016 1 92.81 144 GLN B O 1
ATOM 2471 N N . LEU B 1 145 ? 24.828 3.363 -5.895 1 94.25 145 LEU B N 1
ATOM 2472 C CA . LEU B 1 145 ? 24.156 2.072 -5.738 1 94.25 145 LEU B CA 1
ATOM 2473 C C . LEU B 1 145 ? 22.984 1.948 -6.691 1 94.25 145 LEU B C 1
ATOM 2475 O O . LEU B 1 145 ? 22.641 0.847 -7.133 1 94.25 145 LEU B O 1
ATOM 2479 N N . LEU B 1 146 ? 22.438 3.051 -7.066 1 95.62 146 LEU B N 1
ATOM 2480 C CA . LEU B 1 146 ? 21.203 3.01 -7.828 1 95.62 146 LEU B CA 1
ATOM 2481 C C . LEU B 1 146 ? 21.469 3.213 -9.312 1 95.62 146 LEU B C 1
ATOM 2483 O O . LEU B 1 146 ? 20.594 2.949 -10.148 1 95.62 146 LEU B O 1
ATOM 2487 N N . ASN B 1 147 ? 22.641 3.66 -9.672 1 92.75 147 ASN B N 1
ATOM 2488 C CA . ASN B 1 147 ? 22.859 4.012 -11.07 1 92.75 147 ASN B CA 1
ATOM 2489 C C . ASN B 1 147 ? 23.953 3.154 -11.703 1 92.75 147 ASN B C 1
ATOM 2491 O O . ASN B 1 147 ? 24.078 3.09 -12.922 1 92.75 147 ASN B O 1
ATOM 2495 N N . ASP B 1 148 ? 24.672 2.529 -10.812 1 86.75 148 ASP B N 1
ATOM 2496 C CA . ASP B 1 148 ? 25.781 1.75 -11.344 1 86.75 148 ASP B CA 1
ATOM 2497 C C . ASP B 1 148 ? 25.406 0.278 -11.484 1 86.75 148 ASP B C 1
ATOM 2499 O O . ASP B 1 148 ? 24.406 -0.169 -10.914 1 86.75 148 ASP B O 1
ATOM 2503 N N . ILE B 1 149 ? 26.172 -0.335 -12.414 1 81.31 149 ILE B N 1
ATOM 2504 C CA . ILE B 1 149 ? 26.125 -1.789 -12.523 1 81.31 149 ILE B CA 1
ATOM 2505 C C . ILE B 1 149 ? 27.281 -2.404 -11.742 1 81.31 149 ILE B C 1
ATOM 2507 O O . ILE B 1 149 ? 28.453 -2.148 -12.039 1 81.31 149 ILE B O 1
ATOM 2511 N N . PHE B 1 150 ? 26.953 -3.02 -10.594 1 72.5 150 PHE B N 1
ATOM 2512 C CA . PHE B 1 150 ? 28.031 -3.5 -9.75 1 72.5 150 PHE B CA 1
ATOM 2513 C C . PHE B 1 150 ? 28.219 -5.004 -9.914 1 72.5 150 PHE B C 1
ATOM 2515 O O . PHE B 1 150 ? 29.109 -5.598 -9.297 1 72.5 150 PHE B O 1
ATOM 2522 N N . TRP B 1 151 ? 27.344 -5.613 -10.602 1 66.94 151 TRP B N 1
ATOM 2523 C CA . TRP B 1 151 ? 27.516 -7.062 -10.648 1 66.94 151 TRP B CA 1
ATOM 2524 C C . TRP B 1 151 ? 28.328 -7.473 -11.875 1 66.94 151 TRP B C 1
ATOM 2526 O O . TRP B 1 151 ? 28.641 -8.648 -12.047 1 66.94 151 TRP B O 1
ATOM 2536 N N . GLU B 1 152 ? 28.594 -6.398 -12.672 1 64 152 GLU B N 1
ATOM 2537 C CA . GLU B 1 152 ? 29.5 -6.738 -13.758 1 64 152 GLU B CA 1
ATOM 2538 C C . GLU B 1 152 ? 30.953 -6.617 -13.312 1 64 152 GLU B C 1
ATOM 2540 O O . GLU B 1 152 ? 31.281 -5.797 -12.453 1 64 152 GLU B O 1
#

pLDDT: mean 92.81, std 10.47, range [29.09, 98.5]

InterPro domains:
  IPR002636 Protein from unkown function DUF29 [PF01724] (11-151)
  IPR002636 Protein from unkown function DUF29 [PTHR34235] (2-151)

Radius of gyration: 24.26 Å; Cα contacts (8 Å, |Δi|>4): 289; chains: 2; bounding box: 65×65×46 Å

Secondary structure (DSSP, 8-state):
-------HHHHHHH-HHHHHHHHHHHHHTT-GGG--HHHHHHHHHHHHHHHHHHHHHHHHHHHHHHHHHHH---HHHHHHHHHHHHHHHHHHHHHHHH-TTHHHHHHHHHHHHHHHHHHHHHHSGGGTTS---SS--S---HHHHHHS----/-------HHHHHHH-HHHHHHHHHHHHHTT-GGG--HHHHHHHHHHHHHHHHHHHHHHHHHHHHHHHHHHH---HHHHHHHHHHHHHHHHHHHHHHHH-TTHHHHHHHHHHHHHHHHHHHHHHSGGGTTS---SS--S---HHHHHHS----

Organism: NCBI:txid1188229

Foldseek 3Di:
DPPPPQQLVRCCVPPVVVSVVVLVVCVVVVVVVSHPVVVVVVVVVVVVVPLLVVLLVLLLLLLLLLCCLQWPPDPPCNVVSVVSNLVSLVVNVVSCVVPVVCQVVLLVCNLVSNVVSVVVQCVDVSRVPTDDDNDRPDDSHSCPSNPDDDSD/DPPPPQQLVRCCVPPVVVSVVVLVVCVVVVVVVRHPVVVVVVVVVVVVVVLLVVLLVLLLLLLLLLCCLAWPPDPPCNVVSVVSNLVSLVVNVVSCVVPVVCQVVLLVCNLVSNVVSVVVQCVDVSRVPTDDDNDRPDDSHSVPSNPDDDSD

Nearest PDB structures (foldseek):
  5lg4-assembly1_A  TM=6.016E-01  e=8.607E+00  Saccharomyces cerevisiae S288C
  1fio-assembly1_A  TM=5.643E-01  e=8.181E+00  Saccharomyces cerevisiae
  1fio-assembly1_A  TM=5.634E-01  e=9.565E+00  Saccharomyces cerevisiae

Sequence (304 aa):
MKELKLTMSELYETDFALWLEQTAKLLKAQDFQHLDLANLIEEVEGLAGRDRRELKSRLTTLLEHVLKRKYVNSSYNYRGWEETILREQDELKNILADSPSLQGYWLEVFDSCYQLAKRRLVANSDYRKYALSETCPFPTDSEQLLNDIFWEMKELKLTMSELYETDFALWLEQTAKLLKAQDFQHLDLANLIEEVEGLAGRDRRELKSRLTTLLEHVLKRKYVNSSYNYRGWEETILREQDELKNILADSPSLQGYWLEVFDSCYQLAKRRLVANSDYRKYALSETCPFPTDSEQLLNDIFWE

Solvent-accessible surface area (backbone atoms only — not comparable to full-atom values): 16733 Å² total; per-residue (Å²): 128,77,76,77,74,66,48,58,66,52,27,49,71,52,20,36,47,57,30,34,52,50,50,34,52,29,57,74,66,64,41,65,85,76,46,52,56,70,61,49,41,50,51,41,48,48,56,41,45,44,59,54,52,46,48,49,50,39,51,18,51,28,47,32,31,44,48,42,58,60,68,48,93,43,83,87,50,42,64,62,35,51,53,49,32,52,50,32,27,52,52,48,50,51,53,39,61,42,13,51,70,47,53,62,54,50,62,70,44,42,63,61,28,43,52,50,16,49,51,58,48,44,69,36,72,90,42,51,84,57,87,73,68,94,59,77,88,62,70,81,48,62,69,54,59,50,70,48,83,74,64,112,129,78,76,76,72,67,49,60,68,52,27,48,71,54,19,37,47,56,32,33,51,50,49,36,52,31,57,76,66,63,39,66,86,75,47,50,55,71,61,48,40,50,51,40,49,46,56,42,46,44,58,53,51,48,48,49,51,40,50,18,50,28,48,33,31,50,48,40,58,66,69,50,93,44,80,86,49,41,64,62,35,50,52,49,33,53,50,32,28,54,52,49,49,52,52,39,62,41,14,51,71,47,53,61,54,49,62,69,44,43,65,59,28,44,53,50,18,50,51,59,48,43,68,36,72,89,42,51,84,55,87,73,68,94,60,78,88,62,70,80,48,61,69,55,57,51,69,52,79,78,75,111